Protein AF-A0A086QKT7-F1 (afdb_monomer)

Mean predicted aligned error: 17.91 Å

pLDDT: mean 71.58, std 20.53, range [28.09, 97.44]

Structure (mmCIF, N/CA/C/O backbone):
data_AF-A0A086QKT7-F1
#
_entry.id   AF-A0A086QKT7-F1
#
loop_
_atom_site.group_PDB
_atom_site.id
_atom_site.type_symbol
_atom_site.label_atom_id
_atom_site.label_alt_id
_atom_site.label_comp_id
_atom_site.label_asym_id
_atom_site.label_entity_id
_atom_site.label_seq_id
_atom_site.pdbx_PDB_ins_code
_atom_site.Cartn_x
_atom_site.Cartn_y
_atom_site.Cartn_z
_atom_site.occupancy
_atom_site.B_iso_or_equiv
_atom_site.auth_seq_id
_atom_site.auth_comp_id
_atom_site.auth_asym_id
_atom_site.auth_atom_id
_atom_site.pdbx_PDB_model_num
ATOM 1 N N . MET A 1 1 ? 11.218 28.495 42.549 1.00 44.59 1 MET A N 1
ATOM 2 C CA . MET A 1 1 ? 9.883 27.884 42.382 1.00 44.59 1 MET A CA 1
ATOM 3 C C . MET A 1 1 ? 8.930 28.963 41.903 1.00 44.59 1 MET A C 1
ATOM 5 O O . MET A 1 1 ? 8.635 29.872 42.662 1.00 44.59 1 MET A O 1
ATOM 9 N N . ALA A 1 2 ? 8.539 28.910 40.633 1.00 39.34 2 ALA A N 1
ATOM 10 C CA . ALA A 1 2 ? 7.652 29.878 39.995 1.00 39.34 2 ALA A CA 1
ATOM 11 C C . ALA A 1 2 ? 6.581 29.094 39.219 1.00 39.34 2 ALA A C 1
ATOM 13 O O . ALA A 1 2 ? 6.956 28.261 38.392 1.00 39.34 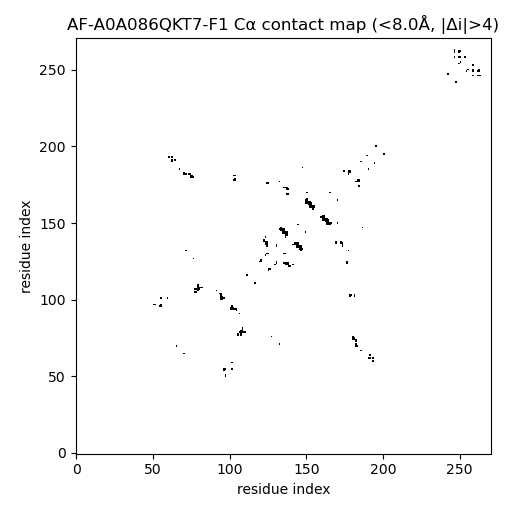2 ALA A O 1
ATOM 14 N N . PRO A 1 3 ? 5.277 29.285 39.479 1.00 52.66 3 PRO A N 1
ATOM 15 C CA . PRO A 1 3 ? 4.243 28.651 38.677 1.00 52.66 3 PRO A CA 1
ATOM 16 C C . PRO A 1 3 ? 3.907 29.523 37.462 1.00 52.66 3 PRO A C 1
ATOM 18 O O . PRO A 1 3 ? 3.425 30.648 37.591 1.00 52.66 3 PRO A O 1
ATOM 21 N N . HIS A 1 4 ? 4.149 28.984 36.266 1.00 39.84 4 HIS A N 1
ATOM 22 C CA . HIS A 1 4 ? 3.675 29.579 35.024 1.00 39.84 4 HIS A CA 1
ATOM 23 C C . HIS A 1 4 ? 2.165 29.375 34.861 1.00 39.84 4 HIS A C 1
ATOM 25 O O . HIS A 1 4 ? 1.629 28.269 34.918 1.00 39.84 4 HIS A O 1
ATOM 31 N N . VAL A 1 5 ? 1.509 30.508 34.644 1.00 37.62 5 VAL A N 1
ATOM 32 C CA . VAL A 1 5 ? 0.087 30.726 34.400 1.00 37.62 5 VAL A CA 1
ATOM 33 C C . VAL A 1 5 ? -0.333 30.109 33.062 1.00 37.62 5 VAL A C 1
ATOM 35 O O . VAL A 1 5 ? 0.149 30.515 32.006 1.00 37.62 5 VAL A O 1
ATOM 38 N N . VAL A 1 6 ? -1.282 29.169 33.086 1.00 44.06 6 VAL A N 1
ATOM 39 C CA . VAL A 1 6 ? -1.951 28.648 31.882 1.00 44.06 6 VAL A CA 1
ATOM 40 C C . VAL A 1 6 ? -3.205 29.484 31.616 1.00 44.06 6 VAL A C 1
ATOM 42 O O . VAL A 1 6 ? -4.208 29.374 32.322 1.00 44.06 6 VAL A O 1
ATOM 45 N N . ARG A 1 7 ? -3.152 30.334 30.584 1.00 36.25 7 ARG A N 1
ATOM 46 C CA . ARG A 1 7 ? -4.315 31.064 30.053 1.00 36.25 7 ARG A CA 1
ATOM 47 C C . ARG A 1 7 ? -5.278 30.086 29.372 1.00 36.25 7 ARG A C 1
ATOM 49 O O . ARG A 1 7 ? -4.939 29.473 28.364 1.00 36.25 7 ARG A O 1
ATOM 56 N N . ARG A 1 8 ? -6.501 29.989 29.899 1.00 34.38 8 ARG A N 1
ATOM 57 C CA . ARG A 1 8 ? -7.656 29.380 29.226 1.00 34.38 8 ARG A CA 1
ATOM 58 C C . ARG A 1 8 ? -8.260 30.401 28.261 1.00 34.38 8 ARG A C 1
ATOM 60 O O . ARG A 1 8 ? -8.758 31.432 28.698 1.00 34.38 8 ARG A O 1
ATOM 67 N N . GLY A 1 9 ? -8.210 30.110 26.965 1.00 32.75 9 GLY A N 1
ATOM 68 C CA . GLY A 1 9 ? -8.963 30.838 25.948 1.00 32.75 9 GLY A CA 1
ATOM 69 C C . GLY A 1 9 ? -10.353 30.229 25.801 1.00 32.75 9 GLY A C 1
ATOM 70 O O . GLY A 1 9 ? -10.490 29.106 25.327 1.00 32.75 9 GLY A O 1
ATOM 71 N N . VAL A 1 10 ? -11.370 30.974 26.224 1.00 35.94 10 VAL A N 1
ATOM 72 C CA . VAL A 1 10 ? -12.771 30.774 25.846 1.00 35.94 10 VAL A CA 1
ATOM 73 C C . VAL A 1 10 ? -13.029 31.719 24.679 1.00 35.94 10 VAL A C 1
ATOM 75 O O . VAL A 1 10 ? -12.714 32.903 24.775 1.00 35.94 10 VAL A O 1
ATOM 78 N N . SER A 1 11 ? -13.595 31.227 23.581 1.00 34.12 11 SER A N 1
ATOM 79 C CA . SER A 1 11 ? -14.322 32.084 22.644 1.00 34.12 11 SER A CA 1
ATOM 80 C C . SER A 1 11 ? -15.452 31.309 21.983 1.00 34.12 11 SER A C 1
ATOM 82 O O . SER A 1 11 ? -15.301 30.197 21.481 1.00 34.12 11 SER A O 1
ATOM 84 N N . THR A 1 12 ? -16.606 31.937 22.108 1.00 35.84 12 THR A N 1
ATOM 85 C CA . THR A 1 12 ? -17.963 31.574 21.739 1.00 35.84 12 THR A CA 1
ATOM 86 C C . THR A 1 12 ? -18.224 31.712 20.239 1.00 35.84 12 THR A C 1
ATOM 88 O O . THR A 1 12 ? -17.778 32.667 19.618 1.00 35.84 12 THR A O 1
ATOM 91 N N . ALA A 1 13 ? -18.999 30.755 19.723 1.00 31.45 13 ALA A N 1
ATOM 92 C CA . ALA A 1 13 ? -20.023 30.845 18.678 1.00 31.45 13 ALA A CA 1
ATOM 93 C C . ALA A 1 13 ? -19.901 31.907 17.560 1.00 31.45 13 ALA A C 1
AT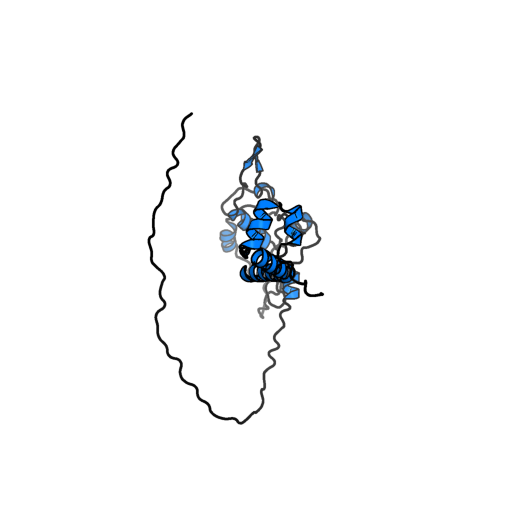OM 95 O O . ALA A 1 13 ? -20.074 33.099 17.789 1.00 31.45 13 ALA A O 1
ATOM 96 N N . ALA A 1 14 ? -19.858 31.422 16.314 1.00 33.72 14 ALA A N 1
ATOM 97 C CA . ALA A 1 14 ? -20.531 32.064 15.187 1.00 33.72 14 ALA A CA 1
ATOM 98 C C . ALA A 1 14 ? -21.254 30.989 14.359 1.00 33.72 14 ALA A C 1
ATOM 100 O O . ALA A 1 14 ? -20.668 29.998 13.925 1.00 33.72 14 ALA A O 1
ATOM 101 N N . LEU A 1 15 ? -22.564 31.179 14.236 1.00 33.19 15 LEU A N 1
ATOM 102 C CA . LEU A 1 15 ? -23.525 30.382 13.485 1.00 33.19 15 LEU A CA 1
ATOM 103 C C . LEU A 1 15 ? -23.470 30.703 11.981 1.00 33.19 15 LEU A C 1
ATOM 105 O O . LEU A 1 15 ? -23.049 31.783 11.581 1.00 33.19 15 LEU A O 1
ATOM 109 N N . SER A 1 16 ? -24.085 29.801 11.209 1.00 31.95 16 SER A N 1
ATOM 110 C CA . SER A 1 16 ? -24.712 29.992 9.888 1.00 31.95 16 SER A CA 1
ATOM 111 C C . SER A 1 16 ? -23.870 29.752 8.624 1.00 31.95 16 SER A C 1
ATOM 113 O O . SER A 1 16 ? -23.025 30.544 8.227 1.00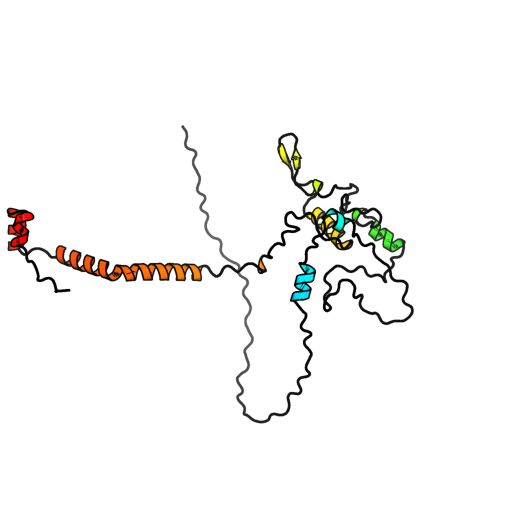 31.95 16 SER A O 1
ATOM 115 N N . SER A 1 17 ? -24.169 28.641 7.939 1.00 33.50 17 SER A N 1
ATOM 116 C CA . SER A 1 17 ? -24.674 28.635 6.549 1.00 33.50 17 SER A CA 1
ATOM 117 C C . SER A 1 17 ? -24.822 27.190 6.043 1.00 33.50 17 SER A C 1
ATOM 119 O O . SER A 1 17 ? -23.897 26.578 5.520 1.00 33.50 17 SER A O 1
ATOM 121 N N . PHE A 1 18 ? -26.020 26.626 6.218 1.00 33.69 18 PHE A N 1
ATOM 122 C CA . PHE A 1 18 ? -26.478 25.463 5.452 1.00 33.69 18 PHE A CA 1
ATOM 123 C C . PHE A 1 18 ? -27.164 25.969 4.173 1.00 33.69 18 PHE A C 1
ATOM 125 O O . PHE A 1 18 ? -27.968 26.899 4.272 1.00 33.69 18 PHE A O 1
ATOM 132 N N . PRO A 1 19 ? -26.919 25.379 2.992 1.00 35.94 19 PRO A N 1
ATOM 133 C CA . PRO A 1 19 ? -27.715 25.680 1.811 1.00 35.94 19 PRO A CA 1
ATOM 134 C C . PRO A 1 19 ? -29.079 24.974 1.898 1.00 35.94 19 PRO A C 1
ATOM 136 O O . PRO A 1 19 ? -29.157 23.760 2.091 1.00 35.94 19 PRO A O 1
ATOM 139 N N . GLN A 1 20 ? -30.154 25.753 1.772 1.00 39.72 20 GLN A N 1
ATOM 140 C CA . GLN A 1 20 ? -31.533 25.269 1.670 1.00 39.72 20 GLN A CA 1
ATOM 141 C C . GLN A 1 20 ? -31.820 24.683 0.271 1.00 39.72 20 GLN A C 1
ATOM 143 O O . GLN A 1 20 ? -31.344 25.241 -0.720 1.00 39.72 20 GLN A O 1
ATOM 148 N N . PRO A 1 21 ? -32.638 23.621 0.153 1.00 34.03 21 PRO A N 1
ATOM 149 C CA . PRO A 1 21 ? -33.255 23.215 -1.107 1.00 34.03 21 PRO A CA 1
ATOM 150 C C . PRO A 1 21 ? -34.581 23.966 -1.344 1.00 34.03 21 PRO A C 1
ATOM 152 O O . PRO A 1 21 ? -35.389 24.127 -0.430 1.00 34.03 21 PRO A O 1
ATOM 155 N N . LEU A 1 22 ? -34.798 24.419 -2.582 1.00 39.38 22 LEU A N 1
ATOM 156 C CA . LEU A 1 22 ? -36.025 25.093 -3.028 1.00 39.38 22 LEU A CA 1
ATOM 157 C C . LEU A 1 22 ? -37.223 24.120 -3.146 1.00 39.38 22 LEU A C 1
ATOM 159 O O . LEU A 1 22 ? -37.016 22.936 -3.423 1.00 39.38 22 LEU A O 1
ATOM 163 N N . PRO A 1 23 ? -38.472 24.606 -2.979 1.00 36.06 23 PRO A N 1
ATOM 164 C CA . PRO A 1 23 ? -39.684 23.789 -2.972 1.00 36.06 23 PRO A CA 1
ATOM 165 C C . PRO A 1 23 ? -40.373 23.724 -4.347 1.00 36.06 23 PRO A C 1
ATOM 167 O O . PRO A 1 23 ? -40.343 24.687 -5.109 1.00 36.06 23 PRO A O 1
ATOM 170 N N . GLY A 1 24 ? -41.097 22.628 -4.608 1.00 30.41 24 GLY A N 1
ATOM 171 C CA . GLY A 1 24 ? -42.223 22.625 -5.552 1.00 30.41 24 GLY A CA 1
ATOM 172 C C . GLY A 1 24 ? -42.193 21.555 -6.647 1.00 30.41 24 GLY A C 1
ATOM 173 O O . GLY A 1 24 ? -41.641 21.765 -7.719 1.00 30.41 24 GLY A O 1
ATOM 174 N N . SER A 1 25 ? -42.880 20.434 -6.420 1.00 29.52 25 SER A N 1
ATOM 175 C CA . SER A 1 25 ? -43.773 19.825 -7.422 1.00 29.52 25 SER A CA 1
ATOM 176 C C . SER A 1 25 ? -44.658 18.766 -6.757 1.00 29.52 25 SER A C 1
ATOM 178 O O . SER A 1 25 ? -44.194 17.881 -6.043 1.00 29.52 25 SER A O 1
ATOM 180 N N . HIS A 1 26 ? -45.964 18.932 -6.940 1.00 33.31 26 HIS A N 1
ATOM 181 C CA . HIS A 1 26 ? -47.025 18.076 -6.421 1.00 33.31 26 HIS A CA 1
ATOM 182 C C . HIS A 1 26 ? -47.026 16.691 -7.099 1.00 33.31 26 HIS A C 1
ATOM 184 O O . HIS A 1 26 ? -46.743 16.611 -8.295 1.00 33.31 26 HIS A O 1
ATOM 190 N N . PRO A 1 27 ? -47.410 15.610 -6.395 1.00 39.41 27 PRO A N 1
ATOM 191 C CA . PRO A 1 27 ? -47.710 14.329 -7.029 1.00 39.41 27 PRO A CA 1
ATOM 192 C C . PRO A 1 27 ? -49.133 14.334 -7.626 1.00 39.41 27 PRO A C 1
ATOM 194 O O . PRO A 1 27 ? -50.052 14.842 -6.978 1.00 39.41 27 PRO A O 1
ATOM 197 N N . PRO A 1 28 ? -49.367 13.754 -8.819 1.00 38.03 28 PRO A N 1
ATOM 198 C CA . PRO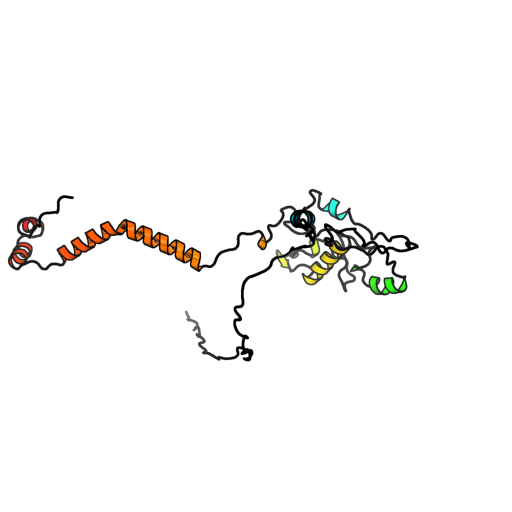 A 1 28 ? -50.719 13.506 -9.301 1.00 38.03 28 PRO A CA 1
ATOM 199 C C . PRO A 1 28 ? -51.320 12.232 -8.669 1.00 38.03 28 PRO A C 1
ATOM 201 O O . PRO A 1 28 ? -50.593 11.389 -8.133 1.00 38.03 28 PRO A O 1
ATOM 204 N N . PRO A 1 29 ? -52.658 12.108 -8.687 1.00 39.44 29 PRO A N 1
ATOM 205 C CA . PRO A 1 29 ? -53.405 11.282 -7.752 1.00 39.44 29 PRO A CA 1
ATOM 206 C C . PRO A 1 29 ? -53.561 9.827 -8.199 1.00 39.44 29 PRO A C 1
ATOM 208 O O . PRO A 1 29 ? -53.502 9.479 -9.377 1.00 39.44 29 PRO A O 1
ATOM 211 N N . PHE A 1 30 ? -53.854 8.996 -7.201 1.00 31.98 30 PHE A N 1
ATOM 212 C CA . PHE A 1 30 ? -54.467 7.681 -7.326 1.00 31.98 30 PHE A CA 1
ATOM 213 C C . PHE A 1 30 ? -55.547 7.634 -8.420 1.00 31.98 30 PHE A C 1
ATOM 215 O O . PHE A 1 30 ? -56.549 8.340 -8.342 1.00 31.98 30 PHE A O 1
ATOM 222 N N . CYS A 1 31 ? -55.399 6.703 -9.363 1.00 28.09 31 CYS A N 1
ATOM 223 C CA . CYS A 1 31 ? -56.511 6.155 -10.132 1.00 28.09 31 CYS A CA 1
ATOM 224 C C . CYS A 1 31 ? -56.568 4.644 -9.906 1.00 28.09 31 CYS A C 1
ATOM 226 O O . CYS A 1 31 ? -55.711 3.887 -10.357 1.00 28.09 31 CYS A O 1
ATOM 228 N N . ARG A 1 32 ? -57.600 4.221 -9.170 1.00 34.34 32 ARG A N 1
ATOM 229 C CA . ARG A 1 32 ? -58.140 2.863 -9.205 1.00 34.34 32 ARG A CA 1
ATOM 230 C C . ARG A 1 32 ? -58.907 2.712 -10.515 1.00 34.34 32 ARG A C 1
ATOM 232 O O . ARG A 1 32 ? -59.884 3.427 -10.683 1.00 34.34 32 ARG A O 1
ATOM 239 N N . PHE A 1 33 ? -58.542 1.754 -11.362 1.00 30.30 33 PHE A N 1
ATOM 240 C CA . PHE A 1 33 ? -59.503 1.080 -12.239 1.00 30.30 33 PHE A CA 1
ATOM 241 C C . PHE A 1 33 ? -59.050 -0.362 -12.529 1.00 30.30 33 PHE A C 1
ATOM 243 O O . PHE A 1 33 ? -57.973 -0.604 -13.057 1.00 30.30 33 PHE A O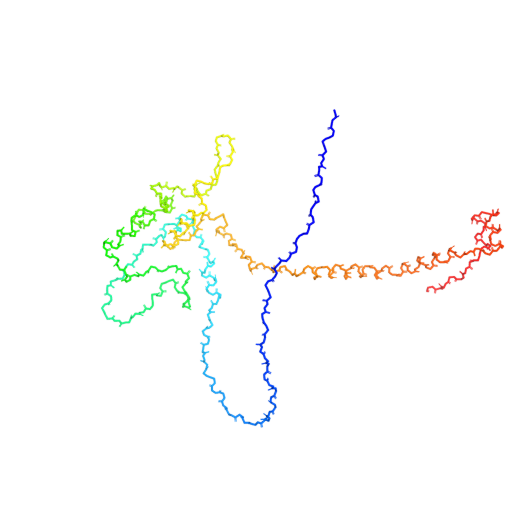 1
ATOM 250 N N . CYS A 1 34 ? -59.896 -1.278 -12.058 1.00 29.78 34 CYS A N 1
ATOM 251 C CA . CYS A 1 34 ? -60.288 -2.594 -12.563 1.00 29.78 34 CYS A CA 1
ATOM 252 C C . CYS A 1 34 ? -59.297 -3.511 -13.308 1.00 29.78 34 CYS A C 1
ATOM 254 O O . CYS A 1 34 ? -58.869 -3.257 -14.426 1.00 29.78 34 CYS A O 1
ATOM 256 N N . LEU A 1 35 ? -59.100 -4.678 -12.680 1.00 35.38 35 LEU A N 1
ATOM 257 C CA . LEU A 1 35 ? -59.222 -6.032 -13.242 1.00 35.38 35 LEU A CA 1
ATOM 258 C C . LEU A 1 35 ? -59.650 -6.118 -14.720 1.00 35.38 35 LEU A C 1
ATOM 260 O O . LEU A 1 35 ? -60.772 -5.735 -15.043 1.00 35.38 35 LEU A O 1
ATOM 264 N N . LEU A 1 36 ? -58.809 -6.753 -15.546 1.00 34.12 36 LEU A N 1
ATOM 265 C CA . LEU A 1 36 ? -59.101 -7.917 -16.410 1.00 34.12 36 LEU A CA 1
ATOM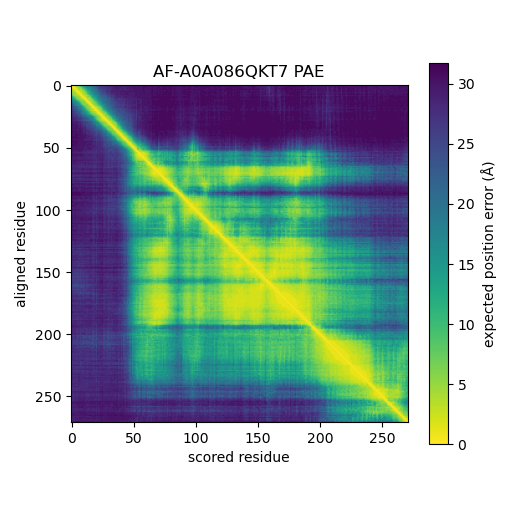 266 C C . LEU A 1 36 ? -58.113 -7.964 -17.587 1.00 34.12 36 LEU A C 1
ATOM 268 O O . LEU A 1 36 ? -57.933 -6.979 -18.292 1.00 34.12 36 LEU A O 1
ATOM 272 N N . GLY A 1 37 ? -57.535 -9.144 -17.829 1.00 29.02 37 GLY A N 1
ATOM 273 C CA . GLY A 1 37 ? -56.938 -9.490 -19.122 1.00 29.02 37 GLY A CA 1
ATOM 274 C C . GLY A 1 37 ? -55.422 -9.670 -19.121 1.00 29.02 37 GLY A C 1
ATOM 275 O O . GLY A 1 37 ? -54.677 -8.773 -19.499 1.00 29.02 37 GLY A O 1
ATOM 276 N N . SER A 1 38 ? -54.960 -10.878 -18.786 1.00 41.09 38 SER A N 1
ATOM 277 C CA . SER A 1 38 ? -53.727 -11.401 -19.389 1.00 41.09 38 SER A CA 1
ATOM 278 C C . SER A 1 38 ? -53.925 -11.504 -20.907 1.00 41.09 38 SER A C 1
ATOM 280 O O . SER A 1 38 ? -55.002 -11.906 -21.349 1.00 41.09 38 SER A O 1
ATOM 282 N N . PRO A 1 39 ? -52.889 -11.205 -21.705 1.00 44.22 39 PRO A N 1
ATOM 283 C CA . PRO A 1 39 ? -52.164 -12.327 -22.291 1.00 44.22 39 PRO A CA 1
ATOM 284 C C . PRO A 1 39 ? -50.641 -12.117 -22.373 1.00 44.22 39 PRO A C 1
ATOM 286 O O . PRO A 1 39 ? -50.144 -11.057 -22.730 1.00 44.22 39 PRO A O 1
ATOM 289 N N . LEU A 1 40 ? -49.926 -13.210 -22.097 1.00 36.88 40 LEU A N 1
ATOM 290 C CA . LEU A 1 40 ? -48.647 -13.586 -22.708 1.00 36.88 40 LEU A CA 1
ATOM 291 C C . LEU A 1 40 ? -47.487 -12.587 -22.563 1.00 36.88 40 LEU A C 1
ATOM 293 O O . LEU A 1 40 ? -47.102 -11.866 -23.480 1.00 36.88 40 LEU A O 1
ATOM 297 N N . LEU A 1 41 ? -46.837 -12.677 -21.403 1.00 35.50 41 LEU A N 1
ATOM 298 C CA . LEU A 1 41 ? -45.473 -12.209 -21.191 1.00 35.50 41 LEU A CA 1
ATOM 299 C C . LEU A 1 41 ? -44.498 -13.048 -22.031 1.00 35.50 41 LEU A C 1
ATOM 301 O O . LEU A 1 41 ? -43.967 -14.057 -21.572 1.00 35.50 41 LEU A O 1
ATOM 305 N N . PHE A 1 42 ? -44.228 -12.607 -23.256 1.00 32.56 42 PHE A N 1
ATOM 306 C CA . PHE A 1 42 ? -43.002 -12.968 -23.959 1.00 32.56 42 PHE A CA 1
ATOM 307 C C . PHE A 1 42 ? -41.885 -12.073 -23.407 1.00 32.56 42 PHE A C 1
ATOM 309 O O . PHE A 1 42 ? -41.517 -11.059 -23.996 1.00 32.56 42 PHE A O 1
ATOM 316 N N . PHE A 1 43 ? -41.375 -12.402 -22.218 1.00 33.62 43 PHE A N 1
ATOM 317 C CA . PHE A 1 43 ? -40.080 -11.872 -21.809 1.00 33.62 43 PHE A CA 1
ATOM 318 C C . PHE A 1 43 ? -39.047 -12.505 -22.741 1.00 33.62 43 PHE A C 1
ATOM 320 O O . PHE A 1 43 ? -38.895 -13.730 -22.700 1.00 33.62 43 PHE A O 1
ATOM 327 N N . PRO A 1 44 ? -38.312 -11.742 -23.573 1.00 36.72 44 PRO A N 1
ATOM 328 C CA . PRO A 1 44 ? -37.089 -12.294 -24.106 1.00 36.72 44 PRO A CA 1
ATOM 329 C C . PRO A 1 44 ? -36.250 -12.614 -22.875 1.00 36.72 44 PRO A C 1
ATOM 331 O O . PRO A 1 44 ? -35.982 -11.737 -22.048 1.00 36.72 44 PRO A O 1
ATOM 334 N N . SER A 1 45 ? -35.872 -13.880 -22.726 1.00 38.56 45 SER A N 1
ATOM 335 C CA . SER A 1 45 ? -34.753 -14.261 -21.888 1.00 38.56 45 SER A CA 1
ATOM 336 C C . SER A 1 45 ? -33.533 -13.537 -22.451 1.00 38.56 45 SER A C 1
ATOM 338 O O . SER A 1 45 ? -32.758 -14.085 -23.237 1.00 38.56 45 SER A O 1
ATOM 340 N N . LEU A 1 46 ? -33.373 -12.265 -22.081 1.00 36.41 46 LEU A N 1
ATOM 341 C CA . LEU A 1 46 ? -32.077 -11.641 -21.973 1.00 36.41 46 LEU A CA 1
ATOM 342 C C . LEU A 1 46 ? -31.360 -12.542 -20.990 1.00 36.41 46 LEU A C 1
ATOM 344 O O . LEU A 1 46 ? -31.540 -12.435 -19.781 1.00 36.41 46 LEU A O 1
ATOM 348 N N . SER A 1 47 ? -30.643 -13.506 -21.561 1.00 37.59 47 SER A N 1
ATOM 349 C CA . SER A 1 47 ? -29.580 -14.244 -20.926 1.00 37.59 47 SER A CA 1
ATOM 350 C C . SER A 1 47 ? -28.719 -13.183 -20.265 1.00 37.59 47 SER A C 1
ATOM 352 O O . SER A 1 47 ? -27.843 -12.593 -20.901 1.00 37.59 47 SER A O 1
ATOM 354 N N . SER A 1 48 ? -29.021 -12.881 -19.004 1.00 40.19 48 SER A N 1
ATOM 355 C CA . SER A 1 48 ? -28.132 -12.158 -18.132 1.00 40.19 48 SER A CA 1
ATOM 356 C C . SER A 1 48 ? -26.925 -13.067 -18.085 1.00 40.19 48 SER A C 1
ATOM 358 O O . SER A 1 48 ? -26.923 -14.109 -17.433 1.00 40.19 48 SER A O 1
ATOM 360 N N . ARG A 1 49 ? -25.923 -12.750 -18.914 1.00 43.28 49 ARG A N 1
ATOM 361 C CA . ARG A 1 49 ? -24.600 -13.327 -18.763 1.00 43.28 49 ARG A CA 1
ATOM 362 C C . ARG A 1 49 ? -24.277 -13.063 -17.311 1.00 43.28 49 ARG A C 1
ATOM 364 O O . ARG A 1 49 ? -24.106 -11.912 -16.912 1.00 43.28 49 ARG A O 1
ATOM 371 N N . SER A 1 50 ? -24.340 -14.117 -16.515 1.00 44.69 50 SER A N 1
ATOM 372 C CA . SER A 1 50 ? -23.925 -14.100 -15.135 1.00 44.69 50 SER A CA 1
ATOM 373 C C . SER A 1 50 ? -22.433 -13.842 -15.242 1.00 44.69 50 SER A C 1
ATOM 375 O O . SER A 1 50 ? -21.661 -14.771 -15.453 1.00 44.69 50 SER A O 1
ATOM 377 N N . PHE A 1 51 ? -22.035 -12.566 -15.266 1.00 51.22 51 PHE A N 1
ATOM 378 C CA . PHE A 1 51 ? -20.636 -12.188 -15.164 1.00 51.22 51 PHE A CA 1
ATOM 379 C C . PHE A 1 51 ? -20.139 -12.940 -13.946 1.00 51.22 51 PHE A C 1
ATOM 381 O O . PHE A 1 51 ? -20.696 -12.765 -12.855 1.00 51.22 51 PHE A O 1
ATOM 388 N N . THR A 1 52 ? -19.185 -13.848 -14.129 1.00 55.47 52 THR A N 1
ATOM 389 C CA . THR A 1 52 ? -18.733 -14.668 -13.018 1.00 55.47 52 THR A CA 1
ATOM 390 C C . THR A 1 52 ? -17.854 -13.771 -12.156 1.00 55.47 52 THR A C 1
ATOM 392 O O . THR A 1 52 ? -16.634 -13.705 -12.288 1.00 55.47 52 THR A O 1
ATOM 395 N N . SER A 1 53 ? -18.501 -13.003 -11.274 1.00 63.50 53 SER A N 1
ATOM 396 C CA . SER A 1 53 ? -17.855 -12.065 -10.354 1.00 63.50 53 SER A CA 1
ATOM 397 C C . SER A 1 53 ? -16.751 -12.766 -9.565 1.00 63.50 53 SER A C 1
ATOM 399 O O . SER A 1 53 ? -15.707 -12.172 -9.317 1.00 63.50 53 SER A O 1
ATOM 401 N N . GLY A 1 54 ? -16.932 -14.060 -9.281 1.00 62.53 54 GLY A N 1
ATOM 402 C CA . GLY A 1 54 ? -15.932 -14.931 -8.679 1.00 62.53 54 GLY A CA 1
ATOM 403 C C . GLY A 1 54 ? -14.684 -15.161 -9.537 1.00 62.53 54 GLY A C 1
ATOM 404 O O . GLY A 1 54 ? -13.587 -15.080 -8.997 1.00 62.53 54 GLY A O 1
ATOM 405 N N . ALA A 1 55 ? -14.797 -15.409 -10.848 1.00 60.31 55 ALA A N 1
ATOM 406 C CA . ALA A 1 55 ? -13.625 -15.617 -11.709 1.00 60.31 55 ALA A CA 1
ATOM 407 C C . ALA A 1 55 ? -12.857 -14.308 -11.934 1.00 60.31 55 ALA A C 1
ATOM 409 O O . ALA A 1 55 ? -11.629 -14.298 -11.891 1.00 60.31 55 ALA A O 1
ATOM 410 N N . LEU A 1 56 ? -13.575 -13.189 -12.077 1.00 60.75 56 LEU A N 1
ATOM 411 C CA . LEU A 1 56 ? -12.983 -11.852 -12.125 1.00 60.75 56 LEU A CA 1
ATOM 412 C C . LEU A 1 56 ? -12.256 -11.500 -10.824 1.00 60.75 56 LEU A C 1
ATOM 414 O O . LEU A 1 56 ? -11.105 -11.068 -10.858 1.00 60.75 56 LEU A O 1
ATOM 418 N N . GLN A 1 57 ? -12.898 -11.711 -9.674 1.00 59.44 57 GLN A N 1
ATOM 419 C CA . GLN A 1 57 ? -12.283 -11.454 -8.373 1.00 59.44 57 GLN A CA 1
ATOM 420 C C . GLN A 1 57 ? -11.075 -12.358 -8.136 1.00 59.44 57 GLN A C 1
ATOM 422 O O . GLN A 1 57 ? -10.047 -11.855 -7.694 1.00 59.44 57 GLN A O 1
ATOM 427 N N . ARG A 1 58 ? -11.156 -13.653 -8.464 1.00 59.38 58 ARG A N 1
ATOM 428 C CA . ARG A 1 58 ? -10.019 -14.579 -8.362 1.00 59.38 58 ARG A CA 1
ATOM 429 C C . ARG A 1 58 ? -8.875 -14.164 -9.277 1.00 59.38 58 ARG A C 1
ATOM 431 O O . ARG A 1 58 ? -7.781 -13.959 -8.784 1.00 59.38 58 ARG A O 1
ATOM 438 N N . ALA A 1 59 ? -9.117 -13.899 -10.556 1.00 61.28 59 ALA A N 1
ATOM 439 C CA . ALA A 1 59 ? -8.053 -13.514 -11.486 1.00 61.28 59 ALA A CA 1
ATOM 440 C C . ALA A 1 59 ? -7.390 -12.158 -11.164 1.00 61.28 59 ALA A C 1
ATOM 442 O O . ALA A 1 59 ? -6.234 -11.931 -11.520 1.00 61.28 59 ALA A O 1
ATOM 443 N N . VAL A 1 60 ? -8.104 -11.245 -10.494 1.00 64.06 60 VAL A N 1
ATOM 444 C CA . VAL A 1 60 ? -7.536 -9.993 -9.958 1.00 64.06 60 VAL A CA 1
ATOM 445 C C . VAL A 1 60 ? -6.710 -10.242 -8.689 1.00 64.06 60 VAL A C 1
ATOM 447 O O . VAL A 1 60 ? -5.745 -9.518 -8.444 1.00 64.06 60 VAL A O 1
ATOM 450 N N . ARG A 1 61 ? -7.107 -11.221 -7.867 1.00 65.38 61 ARG A N 1
ATOM 451 C CA . ARG A 1 61 ? -6.583 -11.449 -6.509 1.00 65.38 61 ARG A CA 1
ATOM 452 C C . ARG A 1 61 ? -5.565 -12.588 -6.408 1.00 65.38 61 ARG A C 1
ATOM 454 O O . ARG A 1 61 ? -4.845 -12.636 -5.417 1.00 65.38 61 ARG A O 1
ATOM 461 N N . GLU A 1 62 ? -5.497 -13.494 -7.380 1.00 65.62 62 GLU A N 1
ATOM 462 C CA . GLU A 1 62 ? -4.562 -14.619 -7.391 1.00 65.62 62 GLU A CA 1
ATOM 463 C C . GLU A 1 62 ? -3.128 -14.097 -7.504 1.00 65.62 62 GLU A C 1
ATOM 465 O O . GLU A 1 62 ? -2.676 -13.616 -8.547 1.00 65.62 62 GLU A O 1
ATOM 470 N N . ILE A 1 63 ? -2.416 -14.165 -6.381 1.00 63.88 63 ILE A N 1
ATOM 471 C CA . ILE A 1 63 ? -1.001 -13.829 -6.304 1.00 63.88 63 ILE A CA 1
ATOM 472 C C . ILE A 1 63 ? -0.216 -15.034 -6.836 1.00 63.88 63 ILE A C 1
ATOM 474 O O . ILE A 1 63 ? -0.418 -16.151 -6.355 1.00 63.88 63 ILE A O 1
ATOM 478 N N . PRO A 1 64 ? 0.692 -14.850 -7.810 1.00 66.50 64 PRO A N 1
ATOM 479 C CA . PRO A 1 64 ? 1.539 -15.937 -8.273 1.00 66.50 64 PRO A CA 1
ATOM 480 C C . PRO A 1 64 ? 2.419 -16.457 -7.130 1.00 66.50 64 PRO A C 1
ATOM 482 O O . PRO A 1 64 ? 3.106 -15.677 -6.477 1.00 66.50 64 PRO A O 1
ATOM 485 N N . TRP A 1 65 ? 2.493 -17.778 -6.969 1.00 72.00 65 TRP A N 1
ATOM 486 C CA . TRP A 1 65 ? 3.407 -18.467 -6.039 1.00 72.00 65 TRP A CA 1
ATOM 487 C C . TRP A 1 65 ? 4.898 -18.318 -6.407 1.00 72.00 65 TRP A C 1
ATOM 489 O O . TRP A 1 65 ? 5.773 -18.863 -5.740 1.00 72.00 65 TRP A O 1
ATOM 499 N N . LYS A 1 66 ? 5.196 -17.618 -7.508 1.00 83.19 66 LYS A N 1
ATOM 500 C CA . LYS A 1 66 ? 6.542 -17.435 -8.057 1.00 83.19 66 LYS A CA 1
ATOM 501 C C . LYS A 1 66 ? 7.358 -16.457 -7.215 1.00 83.19 66 LYS A C 1
ATOM 503 O O . LYS A 1 66 ? 6.809 -15.562 -6.574 1.00 83.19 66 LYS A O 1
ATOM 508 N N . SER A 1 67 ? 8.684 -16.583 -7.274 1.00 86.25 67 SER A N 1
ATOM 509 C CA . SER A 1 67 ? 9.574 -15.640 -6.600 1.00 86.25 67 SER A CA 1
ATOM 510 C C . SER A 1 67 ? 9.432 -14.227 -7.180 1.00 86.25 67 SER A C 1
ATOM 512 O O . SER A 1 67 ? 9.123 -14.036 -8.359 1.00 86.25 67 SER A O 1
ATOM 514 N N . ARG A 1 68 ? 9.725 -13.209 -6.359 1.00 86.94 68 ARG A N 1
ATOM 515 C CA . ARG A 1 68 ? 9.654 -11.798 -6.772 1.00 86.94 68 ARG A CA 1
ATOM 516 C C . ARG A 1 68 ? 10.506 -11.538 -8.010 1.00 86.94 68 ARG A C 1
ATOM 518 O O . ARG A 1 68 ? 10.100 -10.788 -8.886 1.00 86.94 68 ARG A O 1
ATOM 525 N N . GLN A 1 69 ? 11.686 -12.149 -8.074 1.00 89.00 69 GLN A N 1
ATOM 526 C CA . GLN A 1 69 ? 12.632 -11.940 -9.165 1.00 89.00 69 GLN A CA 1
ATOM 527 C C . GLN A 1 69 ? 12.142 -12.574 -10.466 1.00 89.00 69 GLN A C 1
ATOM 529 O O . GLN A 1 69 ? 12.266 -11.947 -11.516 1.00 89.00 69 GLN A O 1
ATOM 534 N N . ASP A 1 70 ? 11.548 -13.766 -10.392 1.00 89.81 70 ASP A N 1
ATOM 535 C CA . ASP A 1 70 ? 11.013 -14.460 -11.567 1.00 89.81 70 ASP A CA 1
ATOM 536 C C . ASP A 1 70 ? 9.828 -13.699 -12.156 1.00 89.81 70 ASP A C 1
ATOM 538 O O . ASP A 1 70 ? 9.791 -13.457 -13.360 1.00 89.81 70 ASP A O 1
ATOM 542 N N . ILE A 1 71 ? 8.937 -13.188 -11.300 1.00 87.06 71 ILE A N 1
ATOM 543 C CA . ILE A 1 71 ? 7.827 -12.323 -11.722 1.00 87.06 71 ILE A CA 1
ATOM 544 C C . ILE A 1 71 ? 8.348 -11.101 -12.491 1.00 87.06 71 ILE A C 1
ATOM 546 O O . ILE A 1 71 ? 7.786 -10.727 -13.513 1.00 87.06 71 ILE A O 1
ATOM 550 N N . LEU A 1 72 ? 9.437 -10.475 -12.033 1.00 88.69 72 LEU A N 1
ATOM 551 C CA . LEU A 1 72 ? 10.013 -9.298 -12.696 1.00 88.69 72 LEU A CA 1
ATOM 552 C C . LEU A 1 72 ? 10.726 -9.624 -14.016 1.00 88.69 72 LEU A C 1
ATOM 554 O O . LEU A 1 72 ? 10.890 -8.726 -14.846 1.00 88.69 72 LEU A O 1
ATOM 558 N N . ARG A 1 73 ? 11.155 -10.877 -14.217 1.00 88.62 73 ARG A N 1
ATOM 559 C CA . ARG A 1 73 ? 11.744 -11.353 -15.479 1.00 88.62 73 ARG A CA 1
ATOM 560 C C . ARG A 1 73 ? 10.687 -11.599 -16.551 1.00 88.62 73 ARG A C 1
ATOM 562 O O . ARG A 1 73 ? 10.993 -11.415 -17.724 1.00 88.62 73 ARG A O 1
ATOM 569 N N . GLU A 1 74 ? 9.449 -11.911 -16.167 1.00 84.44 74 GLU A N 1
ATOM 570 C CA . GLU A 1 74 ? 8.289 -12.126 -17.057 1.00 84.44 74 GLU A CA 1
ATOM 571 C C . GLU A 1 74 ? 7.767 -10.837 -17.719 1.00 84.44 74 GLU A C 1
ATOM 573 O O . GLU A 1 74 ? 6.604 -10.722 -18.101 1.00 84.44 74 GLU A O 1
ATOM 578 N N . ARG A 1 75 ? 8.637 -9.840 -17.876 1.00 83.19 75 ARG A N 1
ATOM 579 C CA . ARG A 1 75 ? 8.334 -8.596 -18.565 1.00 83.19 75 ARG A CA 1
ATOM 580 C C . ARG A 1 75 ? 7.888 -8.887 -19.997 1.00 83.19 75 ARG A C 1
ATOM 582 O O . ARG A 1 75 ? 8.667 -9.361 -20.823 1.00 83.19 75 ARG A O 1
ATOM 589 N N . GLU A 1 76 ? 6.674 -8.467 -20.326 1.00 78.19 76 GLU A N 1
ATOM 590 C CA . GLU A 1 76 ? 6.170 -8.537 -21.691 1.00 78.19 76 GLU A CA 1
ATOM 591 C C . GLU A 1 76 ? 6.500 -7.254 -22.459 1.00 78.19 76 GLU A C 1
ATOM 593 O O . GLU A 1 76 ? 6.160 -6.146 -22.038 1.00 78.19 76 GLU A O 1
ATOM 598 N N . ARG A 1 77 ? 7.141 -7.392 -23.624 1.00 74.69 77 ARG A N 1
ATOM 599 C CA . ARG A 1 77 ? 7.268 -6.286 -24.583 1.00 74.69 77 ARG A CA 1
ATOM 600 C C . ARG A 1 77 ? 5.947 -6.091 -25.339 1.00 74.69 77 ARG A C 1
ATOM 602 O O . ARG A 1 77 ? 5.219 -7.065 -25.547 1.00 74.69 77 ARG A O 1
ATOM 609 N N . PRO A 1 78 ? 5.624 -4.863 -25.783 1.00 70.81 78 PRO A N 1
ATOM 610 C CA . PRO A 1 78 ? 4.446 -4.627 -26.598 1.00 70.81 78 PRO A CA 1
ATOM 611 C C . PRO A 1 78 ? 4.608 -5.375 -27.921 1.00 70.81 78 PRO A C 1
ATOM 613 O O . PRO A 1 78 ? 5.516 -5.095 -28.704 1.00 70.81 78 PRO A O 1
ATOM 616 N N . VAL A 1 79 ? 3.731 -6.345 -28.157 1.00 71.56 79 VAL A N 1
ATOM 617 C CA . VAL A 1 79 ? 3.666 -7.071 -29.425 1.00 71.56 79 VAL A CA 1
ATOM 618 C C . VAL A 1 79 ? 2.762 -6.277 -30.357 1.00 71.56 79 VAL A C 1
ATOM 620 O O . VAL A 1 79 ? 1.587 -6.071 -30.054 1.00 71.56 79 VAL A O 1
ATOM 623 N N . TYR A 1 80 ? 3.313 -5.807 -31.472 1.00 71.44 80 TYR A N 1
ATOM 624 C CA . TYR A 1 80 ? 2.540 -5.156 -32.525 1.00 71.44 80 TYR A CA 1
ATOM 625 C C . TYR A 1 80 ? 2.000 -6.222 -33.479 1.00 71.44 80 TYR A C 1
ATOM 627 O O . TYR A 1 80 ? 2.744 -7.103 -33.906 1.00 71.44 80 TYR A O 1
ATOM 635 N N . ALA A 1 81 ? 0.716 -6.150 -33.807 1.00 67.00 81 ALA A N 1
ATOM 636 C CA . ALA A 1 81 ? 0.117 -7.007 -34.817 1.00 67.00 81 ALA A CA 1
ATOM 637 C C . ALA A 1 81 ? 0.525 -6.504 -36.207 1.00 67.00 81 ALA A C 1
ATOM 639 O O . ALA A 1 81 ? 0.657 -5.296 -36.422 1.00 67.00 81 ALA A O 1
ATOM 640 N N . ALA A 1 82 ? 0.719 -7.426 -37.149 1.00 64.00 82 ALA A N 1
ATOM 641 C CA . ALA A 1 82 ? 0.832 -7.062 -38.556 1.00 64.00 82 ALA A CA 1
ATOM 642 C C . ALA A 1 82 ? -0.471 -6.388 -39.025 1.00 64.00 82 ALA A C 1
ATOM 644 O O . ALA A 1 82 ? -1.538 -6.643 -38.463 1.00 64.00 82 ALA A O 1
ATOM 645 N N . GLU A 1 83 ? -0.392 -5.519 -40.037 1.00 63.16 83 GLU A N 1
ATOM 646 C CA . GLU A 1 83 ? -1.576 -4.888 -40.627 1.00 63.16 83 GLU A CA 1
ATOM 647 C C . GLU A 1 83 ? -2.568 -5.969 -41.083 1.00 63.16 83 GLU A C 1
ATOM 649 O O . GLU A 1 83 ? -2.318 -6.704 -42.039 1.00 63.16 83 GLU A O 1
ATOM 654 N N . CYS A 1 84 ? -3.700 -6.097 -40.386 1.00 58.50 84 CYS A N 1
ATOM 655 C CA . CYS A 1 84 ? -4.779 -6.979 -40.817 1.00 58.50 84 CYS A CA 1
ATOM 656 C C . CYS A 1 84 ? -5.453 -6.357 -42.047 1.00 58.50 84 CYS A C 1
ATOM 658 O O . CYS A 1 84 ? -6.214 -5.395 -41.924 1.00 58.50 84 CYS A O 1
ATOM 660 N N . ARG A 1 85 ? -5.174 -6.893 -43.241 1.00 52.72 85 ARG A N 1
ATOM 661 C CA . ARG A 1 85 ? -5.933 -6.564 -44.456 1.00 52.72 85 ARG A CA 1
ATOM 662 C C . ARG A 1 85 ? -7.352 -7.136 -44.338 1.00 52.72 85 ARG A C 1
ATOM 664 O O . ARG A 1 85 ? -7.511 -8.348 -44.263 1.00 52.72 85 ARG A O 1
ATOM 671 N N . GLY A 1 86 ? -8.360 -6.260 -44.360 1.00 52.78 86 GLY A N 1
ATOM 672 C CA . GLY A 1 86 ? -9.781 -6.625 -44.267 1.00 52.78 86 GLY A CA 1
ATOM 673 C C . GLY A 1 86 ? -10.277 -6.751 -42.820 1.00 52.78 86 GLY A C 1
ATOM 674 O O . GLY A 1 86 ? -9.622 -7.343 -41.968 1.00 52.78 86 GLY A O 1
ATOM 675 N N . THR A 1 87 ? -11.421 -6.137 -42.508 1.00 51.88 87 THR A N 1
ATOM 676 C CA . THR A 1 87 ? -12.013 -6.142 -41.155 1.00 51.88 87 THR A CA 1
ATOM 677 C C . THR A 1 87 ? -12.801 -7.447 -40.914 1.00 51.88 87 THR A C 1
ATOM 679 O O . THR A 1 87 ? -13.315 -8.021 -41.868 1.00 51.88 87 THR A O 1
ATOM 682 N N . PRO A 1 88 ? -12.916 -7.933 -39.661 1.00 52.97 88 PRO A N 1
ATOM 683 C CA . PRO A 1 88 ? -13.559 -7.167 -38.599 1.00 52.97 88 PRO A CA 1
ATOM 684 C C . PRO A 1 88 ? -12.592 -6.746 -37.499 1.00 52.97 88 PRO A C 1
ATOM 686 O O . PRO A 1 88 ? -11.677 -7.476 -37.123 1.00 52.97 88 PRO A O 1
ATOM 689 N N . ARG A 1 89 ? -12.867 -5.564 -36.936 1.00 59.94 89 ARG A N 1
ATOM 690 C CA . ARG A 1 89 ? -12.318 -5.067 -35.675 1.00 59.94 89 ARG A CA 1
ATOM 691 C C . ARG A 1 89 ? -12.770 -6.016 -34.565 1.00 59.94 89 ARG A C 1
ATOM 693 O O . ARG A 1 89 ? -13.732 -5.730 -33.862 1.00 59.94 89 ARG A O 1
ATOM 700 N N . ARG A 1 90 ? -12.130 -7.178 -34.438 1.00 59.91 90 ARG A N 1
ATOM 701 C CA . ARG A 1 90 ? -12.297 -8.000 -33.244 1.00 59.91 90 ARG A CA 1
ATOM 702 C C . ARG A 1 90 ? -11.695 -7.218 -32.090 1.00 59.91 90 ARG A C 1
ATOM 704 O O . ARG A 1 90 ? -10.568 -6.728 -32.184 1.00 59.91 90 ARG A O 1
ATOM 711 N N . GLU A 1 91 ? -12.476 -7.056 -31.031 1.00 63.53 91 GLU A N 1
ATOM 712 C CA . GLU A 1 91 ? -11.977 -6.457 -29.804 1.00 63.53 91 GLU A CA 1
ATOM 713 C C . GLU A 1 91 ? -10.765 -7.256 -29.335 1.00 63.53 91 GLU A C 1
ATOM 715 O O . GLU A 1 91 ? -10.766 -8.489 -29.348 1.00 63.53 91 GLU A O 1
ATOM 720 N N . TYR A 1 92 ? -9.692 -6.551 -28.981 1.00 70.50 92 TYR A N 1
ATOM 721 C CA . TYR A 1 92 ? -8.480 -7.209 -28.526 1.00 70.50 92 TYR A CA 1
ATOM 722 C C . TYR A 1 92 ? -8.777 -7.912 -27.197 1.00 70.50 92 TYR A C 1
ATOM 724 O O . TYR A 1 92 ? -8.948 -7.260 -26.168 1.00 70.50 92 TYR A O 1
ATOM 732 N N . SER A 1 93 ? -8.872 -9.242 -27.246 1.00 73.25 93 SER A N 1
ATOM 733 C CA . SER A 1 93 ? -9.312 -10.091 -26.133 1.00 73.25 93 SER A CA 1
ATOM 734 C C . SER A 1 93 ? -8.235 -10.314 -25.070 1.00 73.25 93 SER A C 1
ATOM 736 O O . SER A 1 93 ? -8.515 -10.871 -24.010 1.00 73.25 93 SER A O 1
ATOM 738 N N . LYS A 1 94 ? -6.996 -9.863 -25.309 1.00 75.19 94 LYS A N 1
ATOM 739 C CA . LYS A 1 94 ? -5.920 -9.977 -24.321 1.00 75.19 94 LYS A CA 1
ATOM 740 C C . LYS A 1 94 ? -6.276 -9.167 -23.070 1.00 75.19 94 LYS A C 1
ATOM 742 O O . LYS A 1 94 ? -6.650 -7.996 -23.164 1.00 75.19 94 LYS A O 1
ATOM 747 N N . ASN A 1 95 ? -6.097 -9.779 -21.897 1.00 75.25 95 ASN A N 1
ATOM 748 C CA . ASN A 1 95 ? -6.380 -9.189 -20.582 1.00 75.25 95 ASN A CA 1
ATOM 749 C C . ASN A 1 95 ? -7.867 -8.879 -20.309 1.00 75.25 95 ASN A C 1
ATOM 751 O O . ASN A 1 95 ? -8.175 -8.097 -19.403 1.00 75.25 95 ASN A O 1
ATOM 755 N N . VAL A 1 96 ? -8.779 -9.482 -21.074 1.00 80.75 96 VAL A N 1
ATOM 756 C CA . VAL A 1 96 ? -10.227 -9.390 -20.871 1.00 80.75 96 VAL A CA 1
ATOM 757 C C . VAL A 1 96 ? -10.728 -10.710 -20.285 1.00 80.75 96 VAL A C 1
ATOM 759 O O . VAL A 1 96 ? -10.442 -11.771 -20.831 1.00 80.75 96 VAL A O 1
ATOM 762 N N . ILE A 1 97 ? -11.468 -10.643 -19.179 1.00 78.69 97 ILE A N 1
ATOM 763 C CA . ILE A 1 97 ? -12.130 -11.788 -18.539 1.00 78.69 97 ILE A CA 1
ATOM 764 C C . ILE A 1 97 ? -13.621 -11.465 -18.509 1.00 78.69 97 ILE A C 1
ATOM 766 O O . ILE A 1 97 ? -14.000 -10.380 -18.074 1.00 78.69 97 ILE A O 1
ATOM 770 N N . ASP A 1 98 ? -14.460 -12.350 -19.043 1.00 76.50 98 ASP A N 1
ATOM 771 C CA . ASP A 1 98 ? -15.912 -12.145 -19.162 1.00 76.50 98 ASP A CA 1
ATOM 772 C C . ASP A 1 98 ? -16.317 -10.803 -19.811 1.00 76.50 98 ASP A C 1
ATOM 774 O O . ASP A 1 98 ? -17.350 -10.232 -19.491 1.00 76.50 98 ASP A O 1
ATOM 778 N N . GLY A 1 99 ? -15.508 -10.255 -20.725 1.00 74.75 99 GLY A N 1
ATOM 779 C CA . GLY A 1 99 ? -15.764 -8.946 -21.352 1.00 74.75 99 GLY A CA 1
ATOM 780 C C . GLY A 1 99 ? -15.310 -7.730 -20.528 1.00 74.75 99 GLY A C 1
ATOM 781 O O . GLY A 1 99 ? -15.344 -6.608 -21.029 1.00 74.75 99 GLY A O 1
ATOM 782 N N . VAL A 1 100 ? -14.813 -7.927 -19.302 1.00 75.62 100 VAL A N 1
ATOM 783 C CA . VAL A 1 100 ? -14.232 -6.871 -18.459 1.00 75.62 100 VAL A CA 1
ATOM 784 C C . VAL A 1 100 ? -12.713 -6.851 -18.621 1.00 75.62 100 VAL A C 1
ATOM 786 O O . VAL A 1 100 ? -12.033 -7.866 -18.464 1.00 75.62 100 VAL A O 1
ATOM 789 N N . ARG A 1 101 ? -12.147 -5.679 -18.924 1.00 76.62 101 ARG A N 1
ATOM 790 C CA . ARG A 1 101 ? -10.692 -5.502 -19.023 1.00 76.62 101 ARG A CA 1
ATOM 791 C C . ARG A 1 101 ? -10.073 -5.443 -17.625 1.00 76.62 101 ARG A C 1
ATOM 793 O O . ARG A 1 101 ? -10.277 -4.474 -16.900 1.00 76.62 101 ARG A O 1
ATOM 800 N N . VAL A 1 102 ? -9.295 -6.465 -17.278 1.00 76.31 102 VAL A N 1
ATOM 801 C CA . VAL A 1 102 ? -8.699 -6.636 -15.942 1.00 76.31 102 VAL A CA 1
ATOM 802 C C . VAL A 1 102 ? -7.306 -6.014 -15.842 1.00 76.31 102 VAL A C 1
ATOM 804 O O . VAL A 1 102 ? -6.966 -5.400 -14.834 1.00 76.31 102 VAL A O 1
ATOM 807 N N . LYS A 1 103 ? -6.492 -6.142 -16.894 1.00 74.62 103 LYS A N 1
ATOM 808 C CA . LYS A 1 103 ? -5.147 -5.547 -16.971 1.00 74.62 103 LYS A CA 1
ATOM 809 C C . LYS A 1 103 ? -5.097 -4.525 -18.107 1.00 74.62 103 LYS A C 1
ATOM 811 O O . LYS A 1 103 ? -5.869 -4.648 -19.061 1.00 74.62 103 LYS A O 1
ATOM 816 N N . PRO A 1 104 ? -4.212 -3.512 -18.038 1.00 70.31 104 PRO A N 1
ATOM 817 C CA . PRO A 1 104 ? -3.986 -2.637 -19.180 1.00 70.31 104 PRO A CA 1
ATOM 818 C C . PRO A 1 104 ? -3.610 -3.477 -20.396 1.00 70.31 104 PRO A C 1
ATOM 820 O O . PRO A 1 104 ? -2.898 -4.476 -20.299 1.00 70.31 104 PRO A O 1
ATOM 823 N N . THR A 1 105 ? -4.100 -3.066 -21.554 1.00 68.69 105 THR A N 1
ATOM 824 C CA . THR A 1 105 ? -3.847 -3.789 -22.787 1.00 68.69 105 THR A CA 1
ATOM 825 C C . THR A 1 105 ? -3.216 -2.832 -23.779 1.00 68.69 105 THR A C 1
ATOM 827 O O . THR A 1 105 ? -3.818 -1.823 -24.148 1.00 68.69 105 THR A O 1
ATOM 830 N N . PHE A 1 106 ? -1.979 -3.122 -24.180 1.00 68.81 106 PHE A N 1
ATOM 831 C CA . PHE A 1 106 ? -1.334 -2.408 -25.273 1.00 68.81 106 PHE A CA 1
ATOM 832 C C . PHE A 1 106 ? -2.119 -2.668 -26.563 1.00 68.81 106 PHE A C 1
ATOM 834 O O . PHE A 1 106 ? -2.463 -3.816 -26.832 1.00 68.81 106 PHE A O 1
ATOM 841 N N . ASN A 1 107 ? -2.430 -1.626 -27.343 1.00 69.31 107 ASN A N 1
ATOM 842 C CA . ASN A 1 107 ? -3.121 -1.808 -28.618 1.00 69.31 107 ASN A CA 1
ATOM 843 C C . ASN A 1 107 ? -2.107 -2.268 -29.679 1.00 69.31 107 ASN A C 1
ATOM 845 O O . ASN A 1 107 ? -1.289 -1.451 -30.112 1.00 69.31 107 ASN A O 1
ATOM 849 N N . PRO A 1 108 ? -2.154 -3.536 -30.126 1.00 64.94 108 PRO A N 1
ATOM 850 C CA . PRO A 1 108 ? -1.138 -4.084 -31.016 1.00 64.94 108 PRO A CA 1
ATOM 851 C C . PRO A 1 108 ? -1.203 -3.473 -32.425 1.00 64.94 108 PRO A C 1
ATOM 853 O O . PRO A 1 108 ? -0.222 -3.535 -33.157 1.00 64.94 108 PRO A O 1
ATOM 856 N N . PHE A 1 109 ? -2.324 -2.854 -32.809 1.00 61.28 109 PHE A N 1
ATOM 857 C CA . PHE A 1 109 ? -2.551 -2.340 -34.164 1.00 61.28 109 PHE A CA 1
ATOM 858 C C . PHE A 1 109 ? -2.081 -0.894 -34.369 1.00 61.28 109 PHE A C 1
ATOM 860 O O . PHE A 1 109 ? -2.097 -0.392 -35.489 1.00 61.28 109 PHE A O 1
ATOM 867 N N . VAL A 1 110 ? -1.664 -0.198 -33.306 1.00 68.31 110 VAL A N 1
ATOM 868 C CA . VAL A 1 110 ? -1.202 1.194 -33.399 1.00 68.31 110 VAL A CA 1
ATOM 869 C C . VAL A 1 110 ? 0.318 1.222 -33.318 1.00 68.31 110 VAL A C 1
ATOM 871 O O . VAL A 1 110 ? 0.908 1.388 -32.248 1.00 68.31 110 VAL A O 1
ATOM 874 N N . LYS A 1 111 ? 0.974 1.082 -34.474 1.00 70.44 111 LYS A N 1
ATOM 875 C CA . LYS A 1 111 ? 2.407 1.359 -34.596 1.00 70.44 111 LYS A CA 1
ATOM 876 C C . LYS A 1 111 ? 2.599 2.869 -34.738 1.00 70.44 111 LYS A C 1
ATOM 878 O O . LYS A 1 111 ? 2.180 3.477 -35.717 1.00 70.44 111 LYS A O 1
ATOM 883 N N . LEU A 1 112 ? 3.191 3.497 -33.726 1.00 70.38 112 LEU A N 1
ATOM 884 C CA . LEU A 1 112 ? 3.446 4.937 -33.754 1.00 70.38 112 LEU A CA 1
ATOM 885 C C . LEU A 1 112 ? 4.571 5.262 -34.745 1.00 70.38 112 LEU A C 1
ATOM 887 O O . LEU A 1 112 ? 5.649 4.671 -34.681 1.00 70.38 112 LEU A O 1
ATOM 891 N N . ASN A 1 113 ? 4.340 6.248 -35.615 1.00 78.31 113 ASN A N 1
ATOM 892 C CA . ASN A 1 113 ? 5.382 6.812 -36.478 1.00 78.31 113 ASN A CA 1
ATOM 893 C C . ASN A 1 113 ? 6.523 7.404 -35.636 1.00 78.31 113 ASN A C 1
ATOM 895 O O . ASN A 1 113 ? 6.276 7.929 -34.546 1.00 78.31 113 ASN A O 1
ATOM 899 N N . LYS A 1 114 ? 7.754 7.406 -36.172 1.00 77.75 114 LYS A N 1
ATOM 900 C CA . LYS A 1 114 ? 8.967 7.903 -35.488 1.00 77.75 114 LYS A CA 1
ATOM 901 C C . LYS A 1 114 ? 8.780 9.294 -34.862 1.00 77.75 114 LYS A C 1
ATOM 903 O O . LYS A 1 114 ? 9.156 9.489 -33.715 1.00 77.75 114 LYS A O 1
ATOM 908 N N . ALA A 1 115 ? 8.124 10.220 -35.567 1.00 75.88 115 ALA A N 1
ATOM 909 C CA . ALA A 1 115 ? 7.845 11.572 -35.068 1.00 75.88 115 ALA A CA 1
ATOM 910 C C . ALA A 1 115 ? 6.899 11.593 -33.851 1.00 75.88 115 ALA A C 1
ATOM 912 O O . ALA A 1 115 ? 7.172 12.262 -32.858 1.00 75.88 115 ALA A O 1
ATOM 913 N N . LYS A 1 116 ? 5.803 10.820 -33.888 1.00 74.00 116 LYS A N 1
ATOM 914 C CA . LYS A 1 116 ? 4.854 10.716 -32.762 1.00 74.00 116 LYS A CA 1
ATOM 915 C C . LYS A 1 116 ? 5.479 9.992 -31.571 1.00 74.00 116 LYS A C 1
ATOM 917 O O . LYS A 1 116 ? 5.235 10.362 -30.427 1.00 74.00 116 LYS A O 1
ATOM 922 N N . ARG A 1 117 ? 6.298 8.977 -31.856 1.00 70.81 117 ARG A N 1
ATOM 923 C CA . ARG A 1 117 ? 7.074 8.237 -30.863 1.00 70.81 117 ARG A CA 1
ATOM 924 C C . ARG A 1 117 ? 8.075 9.160 -30.156 1.00 70.81 117 ARG A C 1
ATOM 926 O O . ARG A 1 117 ? 8.059 9.197 -28.938 1.00 70.81 117 ARG A O 1
ATOM 933 N N . TYR A 1 118 ? 8.825 9.991 -30.884 1.00 66.12 118 TYR A N 1
ATOM 934 C CA . TYR A 1 118 ? 9.783 10.950 -30.309 1.00 66.12 118 TYR A CA 1
ATOM 935 C C . TYR A 1 118 ? 9.154 11.882 -29.257 1.00 66.12 118 TYR A C 1
ATOM 937 O O . TYR A 1 118 ? 9.672 12.007 -28.153 1.00 66.12 118 TYR A O 1
ATOM 945 N N . VAL A 1 119 ? 7.981 12.461 -29.538 1.00 68.69 119 VAL A N 1
ATOM 946 C CA . VAL A 1 119 ? 7.278 13.343 -28.583 1.00 68.69 119 VAL A CA 1
ATOM 947 C C . VAL A 1 119 ? 6.903 12.613 -27.284 1.00 68.69 119 VAL A C 1
ATOM 949 O O . VAL A 1 119 ? 6.935 13.203 -26.201 1.00 68.69 119 VAL A O 1
ATOM 952 N N . LEU A 1 120 ? 6.557 11.326 -27.379 1.00 66.19 120 LEU A N 1
ATOM 953 C CA . LEU A 1 120 ? 6.185 10.489 -26.235 1.00 66.19 120 LEU A CA 1
ATOM 954 C C . LEU A 1 120 ? 7.407 9.939 -25.480 1.00 66.19 120 LEU A C 1
ATOM 956 O O . LEU A 1 120 ? 7.357 9.850 -24.248 1.00 66.19 120 LEU A O 1
ATOM 960 N N . ASP A 1 121 ? 8.486 9.649 -26.206 1.00 64.81 121 ASP A N 1
ATOM 961 C CA . ASP A 1 121 ? 9.744 9.062 -25.726 1.00 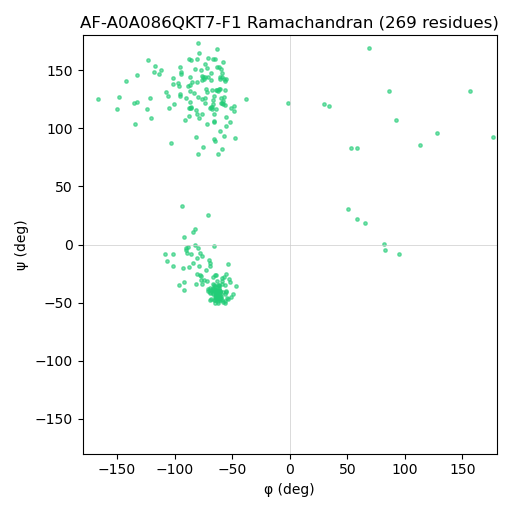64.81 121 ASP A CA 1
ATOM 962 C C . ASP A 1 121 ? 10.762 10.112 -25.256 1.00 64.81 121 ASP A C 1
ATOM 964 O O . ASP A 1 121 ? 11.801 9.756 -24.706 1.00 64.81 121 ASP A O 1
ATOM 968 N N . ASN A 1 122 ? 10.449 11.409 -25.366 1.00 69.19 122 ASN A N 1
ATOM 969 C CA . ASN A 1 122 ? 11.263 12.501 -24.809 1.00 69.19 122 ASN A CA 1
ATOM 970 C C . ASN A 1 122 ? 11.561 12.343 -23.304 1.00 69.19 122 ASN A C 1
ATOM 972 O O . ASN A 1 122 ? 12.444 13.008 -22.763 1.00 69.19 122 ASN A O 1
ATOM 976 N N . TRP A 1 123 ? 10.815 11.481 -22.611 1.00 71.06 123 TRP A N 1
ATOM 977 C CA . TRP A 1 123 ? 10.978 11.204 -21.193 1.00 71.06 123 TRP A CA 1
ATOM 978 C C . TRP A 1 123 ? 11.648 9.835 -21.017 1.00 71.06 123 TRP A C 1
ATOM 980 O O . TRP A 1 123 ? 11.022 8.822 -21.336 1.00 71.06 123 TRP A O 1
ATOM 990 N N . PRO A 1 124 ? 12.854 9.765 -20.417 1.00 79.69 124 PRO A N 1
ATOM 991 C CA . PRO A 1 124 ? 13.554 8.499 -20.174 1.00 79.69 124 PRO A CA 1
ATOM 992 C C . PRO A 1 124 ? 12.733 7.469 -19.382 1.00 79.69 124 PRO A C 1
ATOM 994 O O . PRO A 1 124 ? 12.927 6.270 -19.528 1.00 79.69 124 PRO A O 1
ATOM 997 N N . SER A 1 125 ? 11.771 7.922 -18.569 1.00 77.88 125 SER A N 1
ATOM 998 C CA . SER A 1 125 ? 10.851 7.062 -17.811 1.00 77.88 125 SER A CA 1
ATOM 999 C C . SER A 1 125 ? 9.821 6.312 -18.651 1.00 77.88 125 SER A C 1
ATOM 1001 O O . SER A 1 125 ? 9.170 5.404 -18.140 1.00 77.88 125 SER A O 1
ATOM 1003 N N . ARG A 1 126 ? 9.658 6.684 -19.923 1.00 76.06 126 ARG A N 1
ATOM 1004 C CA . ARG A 1 126 ? 8.750 6.037 -20.876 1.00 76.06 126 ARG A CA 1
ATOM 1005 C C . ARG A 1 126 ? 9.466 5.236 -21.951 1.00 76.06 126 ARG A C 1
ATOM 1007 O O . ARG A 1 126 ? 8.786 4.519 -22.681 1.00 76.06 126 ARG A O 1
ATOM 1014 N N . ASN A 1 127 ? 10.794 5.334 -22.033 1.00 79.50 127 ASN A N 1
ATOM 1015 C CA . ASN A 1 127 ? 11.549 4.535 -22.980 1.00 79.50 127 ASN A CA 1
ATOM 1016 C C . ASN A 1 127 ? 11.426 3.059 -22.595 1.00 79.50 127 ASN A C 1
ATOM 1018 O O . ASN A 1 127 ? 11.922 2.640 -21.551 1.00 79.50 127 ASN A O 1
ATOM 1022 N N . TRP A 1 128 ? 10.748 2.279 -23.433 1.00 76.31 128 TRP A N 1
ATOM 1023 C CA . TRP A 1 128 ? 10.549 0.859 -23.188 1.00 76.31 128 TRP A CA 1
ATOM 1024 C C . TRP A 1 128 ? 11.866 0.085 -23.253 1.00 76.31 128 TRP A C 1
ATOM 1026 O O . TRP A 1 128 ? 12.076 -0.805 -22.433 1.00 76.31 128 TRP A O 1
ATOM 1036 N N . ASP A 1 129 ? 12.768 0.408 -24.172 1.00 80.81 129 ASP A N 1
ATOM 1037 C CA . ASP A 1 129 ? 13.953 -0.423 -24.404 1.00 80.81 129 ASP A CA 1
ATOM 1038 C C . ASP A 1 129 ? 14.936 -0.357 -23.224 1.00 80.81 129 ASP A C 1
ATOM 1040 O O . ASP A 1 129 ? 15.404 -1.392 -22.749 1.00 80.81 129 ASP A O 1
ATOM 1044 N N . ASP A 1 130 ? 15.131 0.838 -22.663 1.00 83.19 130 ASP A N 1
ATOM 1045 C CA . ASP A 1 130 ? 16.060 1.086 -21.550 1.00 83.19 130 ASP A CA 1
ATOM 1046 C C . ASP A 1 130 ? 15.463 0.831 -20.158 1.00 83.19 130 ASP A C 1
ATOM 1048 O O . ASP A 1 130 ? 16.169 0.905 -19.144 1.00 83.19 130 ASP A O 1
ATOM 1052 N N . TRP A 1 131 ? 14.153 0.589 -20.072 1.00 86.94 131 TRP A N 1
ATOM 1053 C CA . TRP A 1 131 ? 13.470 0.446 -18.792 1.00 86.94 131 TRP A CA 1
ATOM 1054 C C . TRP A 1 131 ? 13.805 -0.885 -18.110 1.00 86.94 131 TRP A C 1
ATOM 1056 O O . TRP A 1 131 ? 13.724 -1.957 -18.714 1.00 86.94 131 TRP A O 1
ATOM 1066 N N . SER A 1 132 ? 14.104 -0.824 -16.810 1.00 90.06 132 SER A N 1
ATOM 1067 C CA . SER A 1 132 ? 14.341 -1.999 -15.969 1.00 90.06 132 SER A CA 1
ATOM 1068 C C . SER A 1 132 ? 13.564 -1.892 -14.653 1.00 90.06 132 SER A C 1
ATOM 1070 O O . SER A 1 132 ? 13.456 -0.789 -14.118 1.00 90.06 132 SER A O 1
ATOM 1072 N N . PRO A 1 133 ? 13.065 -3.003 -14.082 1.00 90.62 133 PRO A N 1
ATOM 1073 C CA . PRO A 1 133 ? 12.296 -2.957 -12.838 1.00 90.62 133 PRO A CA 1
ATOM 1074 C C . PRO A 1 133 ? 13.143 -2.516 -11.631 1.00 90.62 133 PRO A C 1
ATOM 1076 O O . PRO A 1 133 ? 12.647 -1.815 -10.752 1.00 90.62 133 PRO A O 1
ATOM 1079 N N . TYR A 1 134 ? 14.428 -2.878 -11.596 1.00 92.44 134 TYR A N 1
ATOM 1080 C CA . TYR A 1 134 ? 15.334 -2.556 -10.485 1.00 92.44 134 TYR A CA 1
ATOM 1081 C C . TYR A 1 134 ? 15.893 -1.131 -10.548 1.00 92.44 134 TYR A C 1
ATOM 1083 O O . TYR A 1 134 ? 16.270 -0.564 -9.524 1.00 92.44 134 TYR A O 1
ATOM 1091 N N . ARG A 1 135 ? 15.964 -0.544 -11.748 1.00 92.56 135 ARG A N 1
ATOM 1092 C CA . ARG A 1 135 ? 16.437 0.825 -11.965 1.00 92.56 135 ARG A CA 1
ATOM 1093 C C . ARG A 1 135 ? 15.503 1.554 -12.916 1.00 92.56 135 ARG A C 1
ATOM 1095 O O . ARG A 1 135 ? 15.563 1.347 -14.129 1.00 92.56 135 ARG A O 1
ATOM 1102 N N . CYS A 1 136 ? 14.668 2.429 -12.365 1.00 90.31 136 CYS A N 1
ATOM 1103 C CA . CYS A 1 136 ? 13.701 3.201 -13.140 1.00 90.31 136 CYS A CA 1
ATOM 1104 C C . CYS A 1 136 ? 14.054 4.688 -13.154 1.00 90.31 136 CYS A C 1
ATOM 1106 O O . CYS A 1 136 ? 14.590 5.241 -12.191 1.00 90.31 136 CYS A O 1
ATOM 1108 N N . TYR A 1 137 ? 13.682 5.349 -14.245 1.00 92.00 137 TYR A N 1
ATOM 1109 C CA . TYR A 1 137 ? 13.571 6.799 -14.279 1.00 92.00 137 TYR A CA 1
ATOM 1110 C C . TYR A 1 137 ? 12.190 7.224 -13.788 1.00 92.00 137 TYR A C 1
ATOM 1112 O O . TYR A 1 137 ? 11.210 6.480 -13.859 1.00 92.00 137 TYR A O 1
ATOM 1120 N N . VAL A 1 138 ? 12.100 8.468 -13.349 1.00 90.50 138 VAL A N 1
ATOM 1121 C CA . VAL A 1 138 ? 10.857 9.089 -12.903 1.00 90.50 138 VAL A CA 1
ATOM 1122 C C . VAL A 1 138 ? 10.553 10.270 -13.808 1.00 90.50 138 VAL A C 1
ATOM 1124 O O . VAL A 1 138 ? 11.470 10.922 -14.311 1.00 90.50 138 VAL A O 1
ATOM 1127 N N . ARG A 1 139 ? 9.269 10.565 -14.024 1.00 85.81 139 ARG A N 1
ATOM 1128 C CA . ARG A 1 139 ? 8.843 11.725 -14.807 1.00 85.81 139 ARG A CA 1
ATOM 1129 C C . ARG A 1 139 ? 9.564 13.008 -14.367 1.00 85.81 139 ARG A C 1
ATOM 1131 O O . ARG A 1 139 ? 9.343 13.507 -13.271 1.00 85.81 139 ARG A O 1
ATOM 1138 N N . GLY A 1 140 ? 10.375 13.558 -15.267 1.00 83.19 140 GLY A N 1
ATOM 1139 C CA . GLY A 1 140 ? 11.033 14.863 -15.123 1.00 83.19 140 GLY A CA 1
ATOM 1140 C C . GLY A 1 140 ? 12.441 14.770 -14.561 1.00 83.19 140 GLY A C 1
ATOM 1141 O O . GLY A 1 140 ? 13.168 15.755 -14.577 1.00 83.19 140 GLY A O 1
ATOM 1142 N N . SER A 1 141 ? 12.845 13.579 -14.124 1.00 85.06 141 SER A N 1
ATOM 1143 C CA . SER A 1 141 ? 14.197 13.310 -13.668 1.00 85.06 141 SER A CA 1
ATOM 1144 C C . SER A 1 141 ? 14.991 12.581 -14.747 1.00 85.06 141 SER A C 1
ATOM 1146 O O . SER A 1 141 ? 14.504 11.650 -15.390 1.00 85.06 141 SER A O 1
ATOM 1148 N N . ARG A 1 142 ? 16.249 12.990 -14.914 1.00 85.38 142 ARG A N 1
ATOM 1149 C CA . ARG A 1 142 ? 17.247 12.271 -15.720 1.00 85.38 142 ARG A CA 1
ATOM 1150 C C . ARG A 1 142 ? 18.033 11.246 -14.899 1.00 85.38 142 ARG A C 1
ATOM 1152 O O . ARG A 1 142 ? 18.845 10.518 -15.455 1.00 85.38 142 ARG A O 1
ATOM 1159 N N . ARG A 1 143 ? 17.815 11.181 -13.583 1.00 89.88 143 ARG A N 1
ATOM 1160 C CA . ARG A 1 143 ? 18.487 10.234 -12.689 1.00 89.88 143 ARG A CA 1
ATOM 1161 C C . ARG A 1 143 ? 17.750 8.893 -12.682 1.00 89.88 143 ARG A C 1
ATOM 1163 O O . ARG A 1 143 ? 16.520 8.862 -12.641 1.00 89.88 143 ARG A O 1
ATOM 1170 N N . ARG A 1 144 ? 18.509 7.792 -12.679 1.00 91.12 144 ARG A N 1
ATOM 1171 C CA . ARG A 1 144 ? 17.980 6.451 -12.385 1.00 91.12 144 ARG A CA 1
ATOM 1172 C C . ARG A 1 144 ? 17.924 6.252 -10.875 1.00 91.12 144 ARG A C 1
ATOM 1174 O O . ARG A 1 144 ? 18.917 6.492 -10.187 1.00 91.12 144 ARG A O 1
ATOM 1181 N N . TYR A 1 145 ? 16.778 5.804 -10.389 1.00 93.69 145 TYR A N 1
ATOM 1182 C CA . TYR A 1 145 ? 16.563 5.452 -8.992 1.00 93.69 145 TYR A CA 1
ATOM 1183 C C . TYR A 1 145 ? 16.609 3.938 -8.826 1.00 93.69 145 TYR A C 1
ATOM 1185 O O . TYR A 1 145 ? 16.134 3.202 -9.693 1.00 93.69 145 TYR A O 1
ATOM 1193 N N . ASN A 1 146 ? 17.174 3.483 -7.714 1.00 94.50 146 ASN A N 1
ATOM 1194 C CA . ASN A 1 146 ? 17.267 2.076 -7.353 1.00 94.50 146 ASN A CA 1
ATOM 1195 C C . ASN A 1 146 ? 15.992 1.650 -6.620 1.00 94.50 146 ASN A C 1
ATOM 1197 O O . ASN A 1 146 ? 15.649 2.196 -5.574 1.00 94.50 146 ASN A O 1
ATOM 1201 N N . ILE A 1 147 ? 15.301 0.645 -7.142 1.00 93.44 147 ILE A N 1
ATOM 1202 C CA . ILE A 1 147 ? 14.076 0.097 -6.562 1.00 93.44 147 ILE A CA 1
ATOM 1203 C C . ILE A 1 147 ? 14.403 -1.276 -5.967 1.00 93.44 147 ILE A C 1
ATOM 1205 O O . ILE A 1 147 ? 15.019 -2.092 -6.654 1.00 93.44 147 ILE A O 1
ATOM 1209 N N . PRO A 1 148 ? 13.997 -1.563 -4.716 1.00 91.88 148 PRO A N 1
ATOM 1210 C CA . PRO A 1 148 ? 13.118 -0.769 -3.848 1.00 91.88 148 PRO A CA 1
ATOM 1211 C C . PRO A 1 148 ? 13.826 0.254 -2.942 1.00 91.88 148 PRO A C 1
ATOM 1213 O O . PRO A 1 148 ? 13.136 0.992 -2.246 1.00 91.88 148 PRO A O 1
ATOM 1216 N N . GLN A 1 149 ? 15.160 0.319 -2.941 1.00 92.62 149 GLN A N 1
ATOM 1217 C CA . GLN A 1 149 ? 15.933 1.083 -1.950 1.00 92.62 149 GLN A CA 1
ATOM 1218 C C . GLN A 1 149 ? 15.513 2.556 -1.831 1.00 92.62 149 GLN A C 1
ATOM 1220 O O . GLN A 1 149 ? 15.287 3.045 -0.732 1.00 92.62 149 GLN A O 1
ATOM 1225 N N . ASP A 1 150 ? 15.349 3.254 -2.955 1.00 93.88 150 ASP A N 1
ATOM 1226 C CA . ASP A 1 150 ? 15.014 4.682 -2.972 1.00 93.88 150 ASP A CA 1
ATOM 1227 C C . ASP A 1 150 ? 13.531 4.959 -2.632 1.00 93.88 150 ASP A C 1
ATOM 1229 O O . ASP A 1 150 ? 13.149 6.116 -2.446 1.00 93.88 150 ASP A O 1
ATOM 1233 N N . LEU A 1 151 ? 12.683 3.922 -2.559 1.00 92.81 151 LEU A N 1
ATOM 1234 C CA . LEU A 1 151 ? 11.273 4.026 -2.152 1.00 92.81 151 LEU A CA 1
ATOM 1235 C C . LEU A 1 151 ? 11.083 3.921 -0.641 1.00 92.81 151 LEU A C 1
ATOM 1237 O O . LEU A 1 151 ? 10.016 4.267 -0.133 1.00 92.81 151 LEU A O 1
ATOM 1241 N N . LEU A 1 152 ? 12.072 3.369 0.055 1.00 92.19 152 LEU A N 1
ATOM 1242 C CA . LEU A 1 152 ? 12.024 3.163 1.489 1.00 92.19 152 LEU A CA 1
ATOM 1243 C C . LEU A 1 152 ? 12.693 4.347 2.196 1.00 92.19 152 LEU A C 1
ATOM 1245 O O . LEU A 1 152 ? 13.637 4.930 1.656 1.00 92.19 152 LEU A O 1
ATOM 1249 N N . PRO A 1 153 ? 12.208 4.727 3.389 1.00 94.31 153 PRO A N 1
ATOM 1250 C CA . PRO A 1 153 ? 12.970 5.613 4.252 1.00 94.31 153 PRO A CA 1
ATOM 1251 C C . PRO A 1 153 ? 14.300 4.937 4.597 1.00 94.31 153 PRO A C 1
ATOM 1253 O O . PRO A 1 153 ? 14.364 3.712 4.747 1.00 94.31 153 PRO A O 1
ATOM 1256 N N . TYR A 1 154 ? 15.355 5.732 4.709 1.00 92.56 154 TYR A N 1
ATOM 1257 C CA . TYR A 1 154 ? 16.691 5.248 5.038 1.00 92.56 154 TYR A CA 1
ATOM 1258 C C . TYR A 1 154 ? 17.202 5.954 6.290 1.00 92.56 154 TYR A C 1
ATOM 1260 O O . TYR A 1 154 ? 16.679 7.000 6.673 1.00 92.56 154 TYR A O 1
ATOM 1268 N N . LYS A 1 155 ? 18.171 5.329 6.957 1.00 95.44 155 LYS A N 1
ATOM 1269 C CA . LYS A 1 155 ? 18.842 5.928 8.105 1.00 95.44 155 LYS A CA 1
ATOM 1270 C C . LYS A 1 155 ? 20.139 6.578 7.661 1.00 95.44 155 LYS A C 1
ATOM 1272 O O . LYS A 1 155 ? 20.866 5.976 6.867 1.00 95.44 155 LYS A O 1
ATOM 1277 N N . ASP A 1 156 ? 20.410 7.751 8.204 1.00 93.00 156 ASP A N 1
ATOM 1278 C CA . ASP A 1 156 ? 21.695 8.425 8.048 1.00 93.00 156 ASP A CA 1
ATOM 1279 C C . ASP A 1 156 ? 22.736 7.838 9.011 1.00 93.00 156 ASP A C 1
ATOM 1281 O O . ASP A 1 156 ? 22.421 7.002 9.863 1.00 93.00 156 ASP A O 1
ATOM 1285 N N . GLU A 1 157 ? 23.990 8.271 8.880 1.00 94.25 157 GLU A N 1
ATOM 1286 C CA . GLU A 1 157 ? 25.111 7.819 9.720 1.00 94.25 157 GLU A CA 1
ATOM 1287 C C . GLU A 1 157 ? 24.868 8.096 11.214 1.00 94.25 157 GLU A C 1
ATOM 1289 O O . GLU A 1 157 ? 25.292 7.325 12.071 1.00 94.25 157 GLU A O 1
ATOM 1294 N N . LEU A 1 158 ? 24.100 9.147 11.518 1.00 93.31 158 LEU A N 1
ATOM 1295 C CA . LEU A 1 158 ? 23.663 9.519 12.869 1.00 93.31 158 LEU A CA 1
ATOM 1296 C C . LEU A 1 158 ? 22.464 8.692 13.376 1.00 93.31 158 LEU A C 1
ATOM 1298 O O . LEU A 1 158 ? 22.013 8.868 14.504 1.00 93.31 158 LEU A O 1
ATOM 1302 N N . GLY A 1 159 ? 21.920 7.793 12.551 1.00 93.81 159 GLY A N 1
ATOM 1303 C CA . GLY A 1 159 ? 20.776 6.944 12.884 1.00 93.81 159 GLY A CA 1
ATOM 1304 C C . GLY A 1 159 ? 19.405 7.610 12.728 1.00 93.81 159 GLY A C 1
ATOM 1305 O O . GLY A 1 159 ? 18.389 6.948 12.968 1.00 93.81 159 GLY A O 1
ATOM 1306 N N . GLU A 1 160 ? 19.355 8.874 12.303 1.00 95.31 160 GLU A N 1
ATOM 1307 C CA . GLU A 1 160 ? 18.112 9.594 12.016 1.00 95.31 160 GLU A CA 1
ATOM 1308 C C . GLU A 1 160 ? 17.412 9.024 10.779 1.00 95.31 160 GLU A C 1
ATOM 1310 O O . GLU A 1 160 ? 18.049 8.620 9.805 1.00 95.31 160 GLU 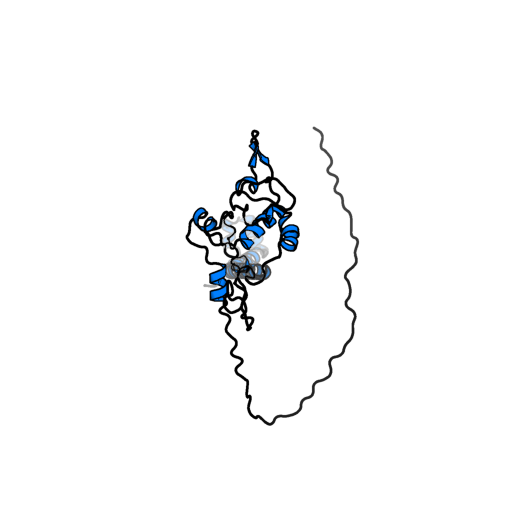A O 1
ATOM 1315 N N . TRP A 1 161 ? 16.080 8.958 10.823 1.00 95.88 161 TRP A N 1
ATOM 1316 C CA . TRP A 1 161 ? 15.278 8.472 9.704 1.00 95.88 161 TRP A CA 1
ATOM 1317 C C . TRP A 1 161 ? 14.984 9.596 8.722 1.00 95.88 161 TRP A C 1
ATOM 1319 O O . TRP A 1 161 ? 14.250 10.533 9.037 1.00 95.88 161 TRP A O 1
ATOM 1329 N N . HIS A 1 162 ? 15.451 9.433 7.491 1.00 94.94 162 HIS A N 1
ATOM 1330 C CA . HIS A 1 162 ? 15.138 10.338 6.400 1.00 94.94 162 HIS A CA 1
ATOM 1331 C C . HIS A 1 162 ? 13.949 9.827 5.584 1.00 94.94 162 HIS A C 1
ATOM 1333 O O . HIS A 1 162 ? 13.745 8.611 5.442 1.00 94.94 162 HIS A O 1
ATOM 1339 N N . PRO A 1 163 ? 13.141 10.746 5.022 1.00 94.94 163 PRO A N 1
ATOM 1340 C CA . PRO A 1 163 ? 12.096 10.368 4.088 1.00 94.94 163 PRO A CA 1
ATOM 1341 C C . PRO A 1 163 ? 12.696 9.627 2.882 1.00 94.94 163 PRO A C 1
ATOM 1343 O O . PRO A 1 163 ? 13.876 9.795 2.558 1.00 94.94 163 PRO A O 1
ATOM 1346 N N . PRO A 1 164 ? 11.892 8.814 2.179 1.00 95.50 164 PRO A N 1
ATOM 1347 C CA . PRO A 1 164 ? 12.365 8.128 0.989 1.00 95.50 164 PRO A CA 1
ATOM 1348 C C . PRO A 1 164 ? 12.852 9.133 -0.057 1.00 95.50 164 PRO A C 1
ATOM 1350 O O . PRO A 1 164 ? 12.261 10.198 -0.254 1.00 95.50 164 PRO A O 1
ATOM 1353 N N . ARG A 1 165 ? 13.906 8.757 -0.786 1.00 93.25 165 ARG A N 1
ATOM 1354 C CA . ARG A 1 165 ? 14.459 9.569 -1.884 1.00 93.25 165 ARG A CA 1
ATOM 1355 C C . ARG A 1 165 ? 13.425 9.837 -2.974 1.00 93.25 165 ARG A C 1
ATOM 1357 O O . ARG A 1 165 ? 13.464 10.877 -3.629 1.00 93.25 165 ARG A O 1
ATOM 1364 N N . LEU A 1 166 ? 12.504 8.896 -3.173 1.00 93.56 166 LEU A N 1
ATOM 1365 C CA . LEU A 1 166 ? 11.343 9.054 -4.031 1.00 93.56 166 LEU A CA 1
ATOM 1366 C C . LEU A 1 166 ? 10.092 9.364 -3.213 1.00 93.56 166 LEU A C 1
ATOM 1368 O O . LEU A 1 166 ? 9.635 8.561 -2.404 1.00 93.56 166 LEU A O 1
ATOM 1372 N N . SER A 1 167 ? 9.481 10.510 -3.508 1.00 93.00 167 SER A N 1
ATOM 1373 C CA . SER A 1 167 ? 8.187 10.878 -2.939 1.00 93.00 167 SER A CA 1
ATOM 1374 C C . SER A 1 167 ? 7.068 9.935 -3.399 1.00 93.00 167 SER A C 1
ATOM 1376 O O . SER A 1 167 ? 7.149 9.299 -4.455 1.00 93.00 167 SER A O 1
ATOM 1378 N N . ALA A 1 168 ? 5.963 9.901 -2.650 1.00 93.50 168 ALA A N 1
ATOM 1379 C CA . ALA A 1 168 ? 4.807 9.052 -2.954 1.00 93.50 168 ALA A CA 1
ATOM 1380 C C . ALA A 1 168 ? 4.226 9.291 -4.365 1.00 93.50 168 ALA A C 1
ATOM 1382 O O . ALA A 1 168 ? 3.806 8.349 -5.040 1.00 93.50 168 ALA A O 1
ATOM 1383 N N . ARG A 1 169 ? 4.257 10.540 -4.855 1.00 93.19 169 ARG A N 1
ATOM 1384 C CA . ARG A 1 169 ? 3.845 10.884 -6.227 1.00 93.19 169 ARG A CA 1
ATOM 1385 C C . ARG A 1 169 ? 4.686 10.138 -7.262 1.00 93.19 169 ARG A C 1
ATOM 1387 O O . ARG A 1 169 ? 4.150 9.589 -8.221 1.00 93.19 169 ARG A O 1
ATOM 1394 N N . TYR A 1 170 ? 6.000 10.127 -7.073 1.00 93.50 170 TYR A N 1
ATOM 1395 C CA . TYR A 1 170 ? 6.928 9.481 -7.991 1.00 93.50 170 TYR A CA 1
ATOM 1396 C C . TYR A 1 170 ? 6.951 7.962 -7.824 1.00 93.50 170 TYR A C 1
ATOM 1398 O O . TYR A 1 170 ? 7.067 7.246 -8.812 1.00 93.50 170 TYR A O 1
ATOM 1406 N N . GLN A 1 171 ? 6.699 7.453 -6.618 1.00 93.88 171 GLN A N 1
ATOM 1407 C CA . GLN A 1 171 ? 6.396 6.039 -6.410 1.00 93.88 171 GLN A CA 1
ATOM 1408 C C . GLN A 1 171 ? 5.166 5.596 -7.221 1.00 93.88 171 GLN A C 1
ATOM 1410 O O . GLN A 1 171 ? 5.176 4.509 -7.798 1.00 93.88 171 GLN A O 1
ATOM 1415 N N . ALA A 1 172 ? 4.111 6.413 -7.295 1.00 91.69 172 ALA A N 1
ATOM 1416 C CA . ALA A 1 172 ? 2.938 6.112 -8.116 1.00 91.69 172 ALA A CA 1
ATOM 1417 C C . ALA A 1 172 ? 3.260 6.106 -9.622 1.00 91.69 172 ALA A C 1
ATOM 1419 O O . ALA A 1 172 ? 2.728 5.278 -10.360 1.00 91.69 172 ALA A O 1
ATOM 1420 N N . ASP A 1 173 ? 4.165 6.979 -10.074 1.00 91.62 173 ASP A N 1
ATOM 1421 C CA . ASP A 1 173 ? 4.656 6.973 -11.457 1.00 91.62 173 ASP A CA 1
ATOM 1422 C C . ASP A 1 173 ? 5.412 5.673 -11.775 1.00 91.62 173 ASP A C 1
ATOM 1424 O O . ASP A 1 173 ? 5.118 5.011 -12.768 1.00 91.62 173 ASP A O 1
ATOM 1428 N N . VAL A 1 174 ? 6.299 5.230 -10.879 1.00 92.38 174 VAL A N 1
ATOM 1429 C CA . VAL A 1 174 ? 6.985 3.933 -11.003 1.00 92.38 174 VAL A CA 1
ATOM 1430 C C . VAL A 1 174 ? 5.978 2.777 -11.009 1.00 92.38 174 VAL A C 1
ATOM 1432 O O . VAL A 1 174 ? 6.040 1.916 -11.882 1.00 92.38 174 VAL A O 1
ATOM 1435 N N . LYS A 1 175 ? 4.990 2.770 -10.103 1.00 91.6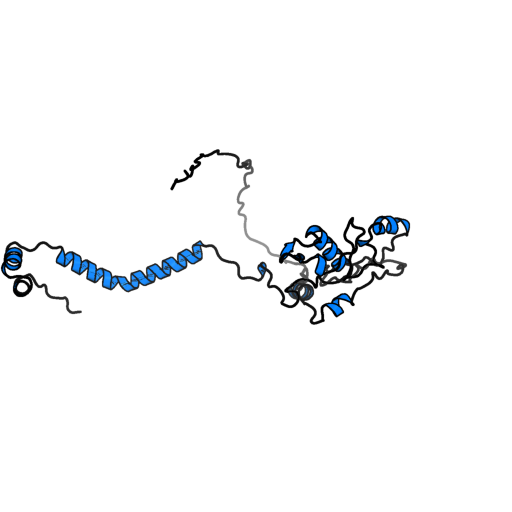2 175 LYS A N 1
ATOM 1436 C CA . LYS A 1 175 ? 3.904 1.768 -10.102 1.00 91.62 175 LYS A CA 1
ATOM 1437 C C . LYS A 1 175 ? 3.171 1.714 -11.440 1.00 91.62 175 LYS A C 1
ATOM 1439 O O . LYS A 1 175 ? 2.864 0.632 -11.936 1.00 91.62 175 LYS A O 1
ATOM 1444 N N . LYS A 1 176 ? 2.918 2.873 -12.048 1.00 87.94 176 LYS A N 1
ATOM 1445 C CA . LYS A 1 176 ? 2.293 2.960 -13.368 1.00 87.94 176 LYS A CA 1
ATOM 1446 C C . LYS A 1 176 ? 3.181 2.349 -14.453 1.00 87.94 176 LYS A C 1
ATOM 1448 O O . LYS A 1 176 ? 2.656 1.663 -15.321 1.00 87.94 176 LYS A O 1
ATOM 1453 N N . GLN A 1 177 ? 4.497 2.553 -14.397 1.00 88.31 177 GLN A N 1
ATOM 1454 C CA . GLN A 1 177 ? 5.441 1.932 -15.334 1.00 88.31 177 GLN A CA 1
ATOM 1455 C C . GLN A 1 177 ? 5.444 0.400 -15.211 1.00 88.31 177 GLN A C 1
ATOM 1457 O O . GLN A 1 177 ? 5.431 -0.288 -16.228 1.00 88.31 177 GLN A O 1
ATOM 1462 N N . TYR A 1 178 ? 5.393 -0.142 -13.991 1.00 89.56 178 TYR A N 1
ATOM 1463 C CA . TYR A 1 178 ? 5.240 -1.587 -13.766 1.00 89.56 178 TYR A CA 1
ATOM 1464 C C . TYR A 1 178 ? 3.962 -2.117 -14.418 1.00 89.56 178 TYR A C 1
ATOM 1466 O O . TYR A 1 178 ? 4.010 -3.055 -15.211 1.00 89.56 178 TYR A O 1
ATOM 1474 N N . LEU A 1 179 ? 2.843 -1.437 -14.161 1.00 85.44 179 LEU A N 1
ATOM 1475 C CA . LEU A 1 179 ? 1.542 -1.781 -14.723 1.00 85.44 179 LEU A CA 1
ATOM 1476 C C . LEU A 1 179 ? 1.543 -1.718 -16.259 1.00 85.44 179 LEU A C 1
ATOM 1478 O O . LEU A 1 179 ? 0.991 -2.604 -16.901 1.00 85.44 179 LEU A O 1
ATOM 1482 N N . MET A 1 180 ? 2.204 -0.724 -16.862 1.00 81.62 180 MET A N 1
ATOM 1483 C CA . MET A 1 180 ? 2.366 -0.647 -18.320 1.00 81.62 180 MET A CA 1
ATOM 1484 C C . MET A 1 180 ? 3.134 -1.844 -18.889 1.00 81.62 180 MET A C 1
ATOM 1486 O O . MET A 1 180 ? 2.768 -2.319 -19.956 1.00 81.62 180 MET A O 1
ATOM 1490 N N . ASN A 1 181 ? 4.145 -2.349 -18.178 1.00 83.38 181 ASN A N 1
ATOM 1491 C CA . ASN A 1 181 ? 4.936 -3.522 -18.566 1.00 83.38 181 ASN A CA 1
ATOM 1492 C C . ASN A 1 181 ? 4.262 -4.868 -18.205 1.00 83.38 181 ASN A C 1
ATOM 1494 O O . ASN A 1 181 ? 4.928 -5.901 -18.236 1.00 83.38 181 ASN A O 1
ATOM 1498 N N . ASN A 1 182 ? 2.970 -4.870 -17.844 1.00 82.50 182 ASN A N 1
ATOM 1499 C CA . ASN A 1 182 ? 2.217 -6.038 -17.360 1.00 82.50 182 ASN A CA 1
ATOM 1500 C C . ASN A 1 182 ? 2.797 -6.702 -16.096 1.00 82.50 182 ASN A C 1
ATOM 1502 O O . ASN A 1 182 ? 2.485 -7.855 -15.804 1.00 82.50 182 ASN A O 1
ATOM 1506 N N . LEU A 1 183 ? 3.590 -5.970 -15.310 1.00 87.00 183 LEU A N 1
ATOM 1507 C CA . LEU A 1 183 ? 4.179 -6.466 -14.070 1.00 87.00 183 LEU A CA 1
ATOM 1508 C C . LEU A 1 183 ? 3.333 -6.049 -12.856 1.00 87.00 183 LEU A C 1
ATOM 1510 O O . LEU A 1 183 ? 2.922 -4.886 -12.760 1.00 87.00 183 LEU A O 1
ATOM 1514 N N . PRO A 1 184 ? 3.088 -6.955 -11.893 1.00 87.12 184 PRO A N 1
ATOM 1515 C CA . PRO A 1 184 ? 2.448 -6.590 -10.637 1.00 87.12 184 PRO A CA 1
ATOM 1516 C C . PRO A 1 184 ? 3.392 -5.754 -9.762 1.00 87.12 184 PRO A C 1
ATOM 1518 O O . PRO A 1 184 ? 4.613 -5.757 -9.926 1.00 87.12 184 PRO A O 1
ATOM 1521 N N . TRP A 1 185 ? 2.834 -5.032 -8.790 1.00 88.94 185 TRP A N 1
ATOM 1522 C CA . TRP A 1 185 ? 3.638 -4.277 -7.831 1.00 88.94 185 TRP A CA 1
ATOM 1523 C C . TRP A 1 185 ? 4.161 -5.183 -6.709 1.00 88.94 185 TRP A C 1
ATOM 1525 O O . TRP A 1 185 ? 3.505 -5.378 -5.690 1.00 88.94 185 TRP A O 1
ATOM 1535 N N . VAL A 1 186 ? 5.368 -5.715 -6.897 1.00 89.38 186 VAL A N 1
ATOM 1536 C CA . VAL A 1 186 ? 5.940 -6.764 -6.034 1.00 89.38 186 VAL A CA 1
ATOM 1537 C C . VAL A 1 186 ? 6.518 -6.236 -4.708 1.00 89.38 186 VAL A C 1
ATOM 1539 O O . VAL A 1 186 ? 6.687 -6.975 -3.742 1.00 89.38 186 VAL A O 1
ATOM 1542 N N . TRP A 1 187 ? 6.804 -4.935 -4.621 1.00 88.94 187 TRP A N 1
ATOM 1543 C CA . TRP A 1 187 ? 7.529 -4.331 -3.490 1.00 88.94 187 TRP A CA 1
ATOM 1544 C C . TRP A 1 187 ? 6.660 -3.975 -2.280 1.00 88.94 187 TRP A C 1
ATOM 1546 O O . TRP A 1 187 ? 7.099 -3.254 -1.385 1.00 88.94 187 TRP A O 1
ATOM 1556 N N . GLN A 1 188 ? 5.409 -4.426 -2.244 1.00 86.50 188 GLN A N 1
ATOM 1557 C CA . GLN A 1 188 ? 4.611 -4.362 -1.023 1.00 86.50 188 GLN A CA 1
ATOM 1558 C C . GLN A 1 188 ? 5.136 -5.374 0.000 1.00 86.50 188 GLN A C 1
ATOM 1560 O O . GLN A 1 188 ? 5.581 -6.462 -0.362 1.00 86.50 188 GLN A O 1
ATOM 1565 N N . LYS A 1 189 ? 5.085 -5.009 1.287 1.00 83.31 189 LYS A N 1
ATOM 1566 C CA . LYS A 1 189 ? 5.459 -5.920 2.381 1.00 83.31 189 LYS A CA 1
ATOM 1567 C C . LYS A 1 189 ? 4.620 -7.198 2.304 1.00 83.31 189 LYS A C 1
ATOM 1569 O O . LYS A 1 189 ? 5.165 -8.282 2.140 1.00 83.31 189 LYS A O 1
ATOM 1574 N N . ASP A 1 190 ? 3.314 -7.007 2.189 1.00 80.94 190 ASP A N 1
ATOM 1575 C CA . ASP A 1 190 ? 2.307 -8.065 2.292 1.00 80.94 190 ASP A CA 1
ATOM 1576 C C . ASP A 1 190 ? 1.936 -8.634 0.907 1.00 80.94 190 ASP A C 1
ATOM 1578 O O . ASP A 1 190 ? 0.783 -8.959 0.637 1.00 80.94 190 ASP A O 1
ATOM 1582 N N . PHE A 1 191 ? 2.902 -8.675 -0.021 1.00 81.06 191 PHE A N 1
ATOM 1583 C CA . PHE A 1 191 ? 2.661 -9.068 -1.415 1.00 81.06 191 PHE A CA 1
ATOM 1584 C C . PHE A 1 191 ? 2.137 -10.504 -1.546 1.00 81.06 191 PHE A C 1
ATOM 1586 O O . PHE A 1 191 ? 1.262 -10.738 -2.367 1.00 81.06 191 PHE A O 1
ATOM 1593 N N . TYR A 1 192 ? 2.649 -11.441 -0.741 1.00 79.12 192 TYR A N 1
ATOM 1594 C CA . TYR A 1 192 ? 2.235 -12.852 -0.768 1.00 79.12 192 TYR A CA 1
ATOM 1595 C C . TYR A 1 192 ? 1.115 -13.181 0.214 1.00 79.12 192 TYR A C 1
ATOM 1597 O O . TYR A 1 192 ? 0.420 -14.173 0.046 1.00 79.12 192 TYR A O 1
ATOM 1605 N N . GLU A 1 193 ? 0.931 -12.347 1.233 1.00 75.19 193 GLU A N 1
ATOM 1606 C CA . GLU A 1 193 ? 0.032 -12.638 2.351 1.00 75.19 193 GLU A CA 1
ATOM 1607 C C . GLU A 1 193 ? -1.434 -12.323 2.037 1.00 75.19 193 GLU A C 1
ATOM 1609 O O . GLU A 1 193 ? -2.286 -12.555 2.883 1.00 75.19 193 GLU A O 1
ATOM 1614 N N . GLY A 1 194 ? -1.739 -11.820 0.830 1.00 64.25 194 GLY A N 1
ATOM 1615 C CA . GLY A 1 194 ? -3.105 -11.585 0.364 1.00 64.25 194 GLY A CA 1
ATOM 1616 C C . GLY A 1 194 ? -3.912 -10.739 1.348 1.00 64.25 194 GLY A C 1
ATOM 1617 O O . GLY A 1 194 ? -4.675 -11.261 2.153 1.00 64.25 194 GLY A O 1
ATOM 1618 N N . LYS A 1 195 ? -3.776 -9.409 1.302 1.00 63.06 195 LYS A N 1
ATOM 1619 C CA . LYS A 1 195 ? -4.564 -8.549 2.198 1.00 63.06 195 LYS A CA 1
ATOM 1620 C C . LYS A 1 195 ? -6.058 -8.780 1.996 1.00 63.06 195 LYS A C 1
ATOM 1622 O O . LYS A 1 195 ? -6.567 -8.517 0.908 1.00 63.06 195 LYS A O 1
ATOM 1627 N N . MET A 1 196 ? -6.760 -9.127 3.075 1.00 56.75 196 MET A N 1
ATOM 1628 C CA . MET A 1 196 ? -8.210 -8.953 3.132 1.00 56.75 196 MET A CA 1
ATOM 1629 C C . MET A 1 196 ? -8.527 -7.484 2.856 1.00 56.75 196 MET A C 1
ATOM 1631 O O . MET A 1 196 ? -8.035 -6.586 3.557 1.00 56.75 196 MET A O 1
ATOM 1635 N N . HIS A 1 197 ? -9.304 -7.223 1.806 1.00 70.69 197 HIS A N 1
ATOM 1636 C CA . HIS A 1 197 ? -9.756 -5.876 1.502 1.00 70.69 197 HIS A CA 1
ATOM 1637 C C . HIS A 1 197 ? -10.545 -5.362 2.709 1.00 70.69 197 HIS A C 1
ATOM 1639 O O . HIS A 1 197 ? -11.240 -6.119 3.377 1.00 70.69 197 HIS A O 1
ATOM 1645 N N . PHE A 1 198 ? -10.494 -4.056 2.980 1.00 70.38 198 PHE A N 1
ATOM 1646 C CA . PHE A 1 198 ? -11.376 -3.438 3.976 1.00 70.38 198 PHE A CA 1
ATOM 1647 C C . PHE A 1 198 ? -12.855 -3.865 3.839 1.00 70.38 198 PHE A C 1
ATOM 1649 O O . PHE A 1 198 ? -13.508 -4.041 4.855 1.00 70.38 198 PHE A O 1
ATOM 1656 N N . GLY A 1 199 ? -13.359 -4.078 2.614 1.00 70.56 199 GLY A N 1
ATOM 1657 C CA . GLY A 1 199 ? -14.730 -4.534 2.374 1.00 70.56 199 GLY A CA 1
ATOM 1658 C C . GLY A 1 199 ? -14.951 -6.038 2.553 1.00 70.56 199 GLY A C 1
ATOM 1659 O O . GLY A 1 199 ? -16.098 -6.459 2.589 1.00 70.56 199 GLY A O 1
ATOM 1660 N N . ASP A 1 200 ? -13.883 -6.833 2.676 1.00 75.44 200 ASP A N 1
ATOM 1661 C CA . ASP A 1 200 ? -13.979 -8.248 3.049 1.00 75.44 200 ASP A CA 1
ATOM 1662 C C . ASP A 1 200 ? -14.066 -8.409 4.584 1.00 75.44 200 ASP A C 1
ATOM 1664 O O . ASP A 1 200 ? -14.428 -9.474 5.076 1.00 75.44 200 ASP A O 1
ATOM 1668 N N . ARG A 1 201 ? -13.729 -7.364 5.361 1.00 80.12 201 ARG A N 1
ATOM 1669 C CA . ARG A 1 201 ? -13.883 -7.375 6.823 1.00 80.12 201 ARG A CA 1
ATOM 1670 C C . ARG A 1 201 ? -15.352 -7.216 7.188 1.00 80.12 201 ARG A C 1
ATOM 1672 O O . ARG A 1 201 ? -16.056 -6.412 6.578 1.00 80.12 201 ARG A O 1
ATOM 1679 N N . GLU A 1 202 ? -15.781 -7.917 8.233 1.00 82.31 202 GLU A N 1
ATOM 1680 C CA . GLU A 1 202 ? -17.124 -7.735 8.777 1.00 82.31 202 GLU A CA 1
ATOM 1681 C C . GLU A 1 202 ? -17.338 -6.262 9.171 1.00 82.31 202 GLU A C 1
ATOM 1683 O O . GLU A 1 202 ? -16.510 -5.680 9.887 1.00 82.31 202 GLU A O 1
ATOM 1688 N N . PRO A 1 203 ? -18.411 -5.617 8.680 1.00 84.25 203 PRO A N 1
ATOM 1689 C CA . PRO A 1 203 ? -18.663 -4.222 8.984 1.00 84.25 203 PRO A CA 1
ATOM 1690 C C . PRO A 1 203 ? -19.011 -4.068 10.463 1.00 84.25 203 PRO A C 1
ATOM 1692 O O . PRO A 1 203 ? -19.871 -4.767 11.000 1.00 84.25 203 PRO A O 1
ATOM 1695 N N . LEU A 1 204 ? -18.385 -3.093 11.124 1.00 86.81 204 LEU A N 1
ATOM 1696 C CA . LEU A 1 204 ? -18.757 -2.749 12.489 1.00 86.81 204 LEU A CA 1
ATOM 1697 C C . LEU A 1 204 ? -20.165 -2.135 12.489 1.00 86.81 204 LEU A C 1
ATOM 1699 O O . LEU A 1 204 ? -20.393 -1.086 11.885 1.00 86.81 204 LEU A O 1
ATOM 1703 N N . GLY A 1 205 ? -21.106 -2.778 13.183 1.00 89.81 205 GLY A N 1
ATOM 1704 C CA . GLY A 1 205 ? -22.467 -2.261 13.335 1.00 89.81 205 GLY A CA 1
ATOM 1705 C C . GLY A 1 205 ? -22.549 -0.919 14.091 1.00 89.81 205 GLY A C 1
ATOM 1706 O O . GLY A 1 205 ? -21.582 -0.480 14.724 1.00 89.81 205 GLY A O 1
ATOM 1707 N N . PRO A 1 206 ? -23.712 -0.244 14.083 1.00 94.75 206 PRO A N 1
ATOM 1708 C CA . PRO A 1 206 ? -23.937 0.976 14.854 1.00 94.75 206 PRO A CA 1
ATOM 1709 C C . PRO A 1 206 ? -23.676 0.803 16.358 1.00 94.75 206 PRO A C 1
ATOM 1711 O O . PRO A 1 206 ? -24.117 -0.164 16.979 1.00 94.75 206 PRO A O 1
ATOM 1714 N N . LYS A 1 207 ? -23.066 1.815 16.997 1.00 94.69 207 LYS A N 1
ATOM 1715 C CA . LYS A 1 207 ? -22.762 1.821 18.448 1.00 94.69 207 LYS A CA 1
ATOM 1716 C C . LYS A 1 207 ? -23.980 1.531 19.338 1.00 94.69 207 LYS A C 1
ATOM 1718 O O . LYS A 1 207 ? -23.836 1.010 20.443 1.00 94.69 207 LYS A O 1
ATOM 1723 N N . VAL A 1 208 ? -25.176 1.892 18.872 1.00 95.25 208 VAL A N 1
ATOM 1724 C CA . VAL A 1 208 ? -26.443 1.682 19.589 1.00 95.25 208 VAL A CA 1
ATOM 1725 C C . VAL A 1 208 ? -26.716 0.196 19.828 1.00 95.25 208 VAL A C 1
ATOM 1727 O O . VAL A 1 208 ? -27.209 -0.145 20.898 1.00 95.25 208 VAL A O 1
ATOM 1730 N N . TRP A 1 209 ? -26.347 -0.686 18.896 1.00 94.62 209 TRP A N 1
ATOM 1731 C CA . TRP A 1 209 ? -26.585 -2.126 19.023 1.00 94.62 209 TRP A CA 1
ATOM 1732 C C . TRP A 1 209 ? -25.786 -2.725 20.179 1.00 94.62 209 TRP A C 1
ATOM 1734 O O . TRP A 1 209 ? -26.363 -3.362 21.056 1.00 94.62 209 TRP A O 1
ATOM 1744 N N . TYR A 1 210 ? -24.493 -2.406 20.263 1.00 94.25 210 TYR A N 1
ATOM 1745 C CA . TYR A 1 210 ? -23.638 -2.854 21.366 1.00 94.25 210 TYR A CA 1
ATOM 1746 C C . TYR A 1 210 ? -24.081 -2.277 22.717 1.00 94.25 210 TYR A C 1
ATOM 1748 O O . TYR A 1 210 ? -24.095 -2.979 23.722 1.00 94.25 210 TYR A O 1
ATOM 1756 N N . ARG A 1 211 ? -24.504 -1.003 22.752 1.00 95.19 211 ARG A N 1
ATOM 1757 C CA . ARG A 1 211 ? -25.042 -0.380 23.977 1.00 95.19 211 ARG A CA 1
ATOM 1758 C C . ARG A 1 211 ? -26.336 -1.037 24.442 1.00 95.19 211 ARG A C 1
ATOM 1760 O O . ARG A 1 211 ? -26.545 -1.154 25.646 1.00 95.19 211 ARG A O 1
ATOM 1767 N N . LYS A 1 212 ? -27.209 -1.412 23.504 1.00 96.75 212 LYS A N 1
ATOM 1768 C CA . LYS A 1 212 ? -28.459 -2.110 23.800 1.00 96.75 212 LYS A CA 1
ATOM 1769 C C . LYS A 1 212 ? -28.165 -3.491 24.384 1.00 96.75 212 LYS A C 1
ATOM 1771 O O . LYS A 1 212 ? -28.648 -3.759 25.476 1.00 96.75 212 LYS A O 1
ATOM 1776 N N . ALA A 1 213 ? -27.307 -4.282 23.736 1.00 94.50 213 ALA A N 1
ATOM 1777 C CA . ALA A 1 213 ? -26.898 -5.600 24.227 1.00 94.50 213 ALA A CA 1
ATOM 1778 C C . ALA A 1 213 ? -26.293 -5.527 25.641 1.00 94.50 213 ALA A C 1
ATOM 1780 O O . ALA A 1 213 ? -26.758 -6.207 26.551 1.00 94.50 213 ALA A O 1
ATOM 1781 N N . PHE A 1 214 ? -25.355 -4.602 25.866 1.00 96.56 214 PHE A N 1
ATOM 1782 C CA . PHE A 1 214 ? -24.763 -4.388 27.189 1.00 96.56 214 PHE A CA 1
ATOM 1783 C C . PHE A 1 214 ? -25.803 -3.975 28.246 1.00 96.56 214 PHE A C 1
ATOM 1785 O O . PHE A 1 214 ? -25.775 -4.438 29.384 1.00 96.56 214 PHE A O 1
ATOM 1792 N N . ARG A 1 215 ? -26.754 -3.100 27.888 1.00 96.56 215 ARG A N 1
ATOM 1793 C CA . ARG A 1 215 ? -27.832 -2.695 28.803 1.00 96.56 215 ARG A CA 1
ATOM 1794 C C . ARG A 1 215 ? -28.755 -3.868 29.131 1.00 96.56 215 ARG A C 1
ATOM 1796 O O . ARG A 1 215 ? -29.160 -3.996 30.279 1.00 96.56 215 ARG A O 1
ATOM 1803 N N . GLU A 1 216 ? -29.078 -4.710 28.157 1.00 97.44 216 GLU A N 1
ATOM 1804 C CA . GLU A 1 216 ? -29.895 -5.907 28.363 1.00 97.44 216 GLU A CA 1
ATOM 1805 C C . GLU A 1 216 ? -29.214 -6.905 29.305 1.00 97.44 216 GLU A C 1
ATOM 1807 O O . GLU A 1 216 ? -29.873 -7.433 30.197 1.00 97.44 216 GLU A O 1
ATOM 1812 N N . GLU A 1 217 ? -27.903 -7.116 29.179 1.00 96.75 217 GLU A N 1
ATOM 1813 C CA . GLU A 1 217 ? -27.124 -7.943 30.114 1.00 96.75 217 GLU A CA 1
ATOM 1814 C C . GLU A 1 217 ? -27.156 -7.378 31.537 1.00 96.75 217 GLU A C 1
ATOM 1816 O O . GLU A 1 217 ? -27.468 -8.098 32.485 1.00 96.75 217 GLU A O 1
ATOM 1821 N N . ARG A 1 218 ? -26.954 -6.064 31.685 1.00 96.75 218 ARG A N 1
ATOM 1822 C CA . ARG A 1 218 ? -27.051 -5.375 32.982 1.00 96.75 218 ARG A CA 1
ATOM 1823 C C . ARG A 1 218 ? -28.436 -5.488 33.611 1.00 96.75 218 ARG A C 1
ATOM 1825 O O . ARG A 1 218 ? -28.545 -5.674 34.820 1.00 96.75 218 ARG A O 1
ATOM 1832 N N . VAL A 1 219 ? -29.492 -5.385 32.806 1.00 96.56 219 VAL A N 1
ATOM 1833 C CA . VAL A 1 219 ? -30.870 -5.576 33.277 1.00 96.56 219 VAL A CA 1
ATOM 1834 C C . VAL A 1 219 ? -31.090 -7.027 33.701 1.00 96.56 219 VAL A C 1
ATOM 1836 O O . VAL A 1 219 ? -31.655 -7.251 34.765 1.00 96.56 219 VAL A O 1
ATOM 1839 N N . LYS A 1 220 ? -30.601 -8.016 32.942 1.00 97.31 220 LYS A N 1
ATOM 1840 C CA . LYS A 1 220 ? -30.690 -9.438 33.319 1.00 97.31 220 LYS A CA 1
ATOM 1841 C C . LYS A 1 220 ? -29.989 -9.726 34.647 1.00 97.31 220 LYS A C 1
ATOM 1843 O O . LYS A 1 220 ? -30.554 -10.418 35.487 1.00 97.31 220 LYS A O 1
ATOM 1848 N N . GLU A 1 221 ? -28.791 -9.185 34.859 1.00 96.06 221 GLU A N 1
ATOM 1849 C CA . GLU A 1 221 ? -28.079 -9.305 36.138 1.00 96.06 221 GLU A CA 1
ATOM 1850 C C . GLU A 1 221 ? -28.848 -8.662 37.296 1.00 96.06 221 GLU A C 1
ATOM 1852 O O . GLU A 1 221 ? -28.934 -9.249 38.371 1.00 96.06 221 GLU A O 1
ATOM 1857 N N . ALA A 1 222 ? -29.428 -7.478 37.081 1.00 94.62 222 ALA A N 1
ATOM 1858 C CA . ALA A 1 222 ? -30.234 -6.802 38.093 1.00 94.62 222 ALA A CA 1
ATOM 1859 C C . ALA A 1 222 ? -31.506 -7.594 38.436 1.00 94.62 222 ALA A C 1
ATOM 1861 O O . ALA A 1 222 ? -31.846 -7.717 39.606 1.00 94.62 222 ALA A O 1
ATOM 1862 N N . MET A 1 223 ? -32.166 -8.186 37.436 1.00 95.25 223 MET A N 1
ATOM 1863 C CA . MET A 1 223 ? -33.348 -9.030 37.641 1.00 95.25 223 MET A CA 1
ATOM 1864 C C . MET A 1 223 ? -33.020 -10.299 38.430 1.00 95.25 223 MET A C 1
ATOM 1866 O O . MET A 1 223 ? -33.815 -10.710 39.264 1.00 95.25 223 MET A O 1
ATOM 1870 N N . ARG A 1 224 ? -31.833 -10.889 38.231 1.00 95.44 224 ARG A N 1
ATOM 1871 C CA . ARG A 1 224 ? -31.374 -12.029 39.045 1.00 95.44 224 ARG A CA 1
ATOM 1872 C C . ARG A 1 224 ? -31.193 -11.672 40.521 1.00 95.44 224 ARG A C 1
ATOM 1874 O O . ARG A 1 224 ? -31.384 -12.533 41.361 1.00 95.44 224 ARG A O 1
ATOM 1881 N N . LYS A 1 225 ? -30.827 -10.424 40.820 1.00 95.50 225 LYS A N 1
ATOM 1882 C CA . LYS A 1 225 ? -30.642 -9.908 42.188 1.00 95.50 225 LYS A CA 1
ATOM 1883 C C . LYS A 1 225 ? -31.909 -9.274 42.769 1.00 95.50 225 LYS A C 1
ATOM 1885 O O . LYS A 1 225 ? -31.848 -8.654 43.825 1.00 95.50 225 LYS A O 1
ATOM 1890 N N . MET A 1 226 ? -33.040 -9.360 42.066 1.00 93.19 226 MET A N 1
ATOM 1891 C CA . MET A 1 226 ? -34.270 -8.686 42.480 1.00 93.19 226 MET A CA 1
ATOM 1892 C C . MET A 1 226 ? -34.785 -9.234 43.810 1.00 93.19 226 MET A C 1
ATOM 1894 O O . MET A 1 226 ? -35.167 -8.451 44.674 1.00 93.19 226 MET A O 1
ATOM 1898 N N . ASP A 1 227 ? -34.764 -10.555 43.986 1.00 92.50 227 ASP A N 1
ATOM 1899 C CA . ASP A 1 227 ? -35.293 -11.196 45.191 1.00 92.50 227 ASP A CA 1
ATOM 1900 C C . ASP A 1 227 ? -34.505 -10.784 46.443 1.00 92.50 227 ASP A C 1
ATOM 1902 O O . ASP A 1 227 ? -35.112 -10.393 47.441 1.00 92.50 227 ASP A O 1
ATOM 1906 N N . ASP A 1 228 ? -33.172 -10.746 46.354 1.00 93.94 228 ASP A N 1
ATOM 1907 C CA . ASP A 1 228 ? -32.294 -10.271 47.431 1.00 93.94 228 ASP A CA 1
ATOM 1908 C C . ASP A 1 228 ? -32.584 -8.803 47.778 1.00 93.94 228 ASP A C 1
ATOM 1910 O O . ASP A 1 228 ? -32.813 -8.462 48.935 1.00 93.94 228 ASP A O 1
ATOM 1914 N N . LEU A 1 229 ? -32.686 -7.935 46.763 1.00 94.00 229 LEU A N 1
ATOM 1915 C CA . LEU A 1 229 ? -33.004 -6.517 46.963 1.00 94.00 229 LEU A CA 1
ATOM 1916 C C . LEU A 1 229 ? -34.386 -6.311 47.599 1.00 94.00 229 LEU A C 1
ATOM 1918 O O . LEU A 1 229 ? -34.583 -5.379 48.380 1.00 94.00 229 LEU A O 1
ATOM 1922 N N . VAL A 1 230 ? -35.361 -7.165 47.276 1.00 93.69 230 VAL A N 1
ATOM 1923 C CA . VAL A 1 230 ? -36.692 -7.131 47.894 1.00 93.69 230 VAL A CA 1
ATOM 1924 C C . VAL A 1 230 ? -36.621 -7.555 49.361 1.00 93.69 230 VAL A C 1
ATOM 1926 O O . VAL A 1 230 ? -37.323 -6.962 50.188 1.00 93.69 230 VAL A O 1
ATOM 1929 N N . LEU A 1 231 ? -35.804 -8.554 49.703 1.00 90.25 231 LEU A N 1
ATOM 1930 C CA . LEU A 1 231 ? -35.578 -8.965 51.091 1.00 90.25 231 LEU A CA 1
ATOM 1931 C C . LEU A 1 231 ? -34.895 -7.853 51.891 1.00 90.25 231 LEU A C 1
ATOM 1933 O O . LEU A 1 231 ? -35.415 -7.481 52.946 1.00 90.25 231 LEU A O 1
ATOM 1937 N N . ASP A 1 232 ? -33.833 -7.261 51.348 1.00 91.12 232 ASP A N 1
ATOM 1938 C CA . ASP A 1 232 ? -33.109 -6.143 51.958 1.00 91.12 232 ASP A CA 1
ATOM 1939 C C . ASP A 1 232 ? -34.037 -4.949 52.195 1.00 91.12 232 ASP A C 1
ATOM 1941 O O . ASP A 1 232 ? -34.117 -4.429 53.305 1.00 91.12 232 ASP A O 1
ATOM 1945 N N . TYR A 1 233 ? -34.838 -4.563 51.196 1.00 92.50 233 TYR A N 1
ATOM 1946 C CA . TYR A 1 233 ? -35.800 -3.466 51.331 1.00 92.50 233 TYR A CA 1
ATOM 1947 C C . TYR A 1 233 ? -36.874 -3.744 52.392 1.00 92.50 233 TYR A C 1
ATOM 1949 O O . TYR A 1 233 ? -37.290 -2.852 53.140 1.00 92.50 233 TYR A O 1
ATOM 1957 N N . ARG A 1 234 ? -37.361 -4.988 52.473 1.00 87.75 234 ARG A N 1
ATOM 1958 C CA . ARG A 1 234 ? -38.325 -5.396 53.506 1.00 87.75 234 ARG A CA 1
ATOM 1959 C C . ARG A 1 234 ? -37.698 -5.360 54.898 1.00 87.75 234 ARG A C 1
ATOM 1961 O O . ARG A 1 234 ? -38.400 -4.989 55.840 1.00 87.75 234 ARG A O 1
ATOM 1968 N N . GLN A 1 235 ? -36.429 -5.739 55.020 1.00 83.88 235 GLN A N 1
ATOM 1969 C CA . GLN A 1 235 ? -35.667 -5.692 56.264 1.00 83.88 235 GLN A CA 1
ATOM 1970 C C . GLN A 1 235 ? -35.384 -4.242 56.680 1.00 83.88 235 GLN A C 1
ATOM 1972 O O . GLN A 1 235 ? -35.729 -3.850 57.787 1.00 83.88 235 GLN A O 1
ATOM 1977 N N . GLU A 1 236 ? -34.918 -3.390 55.772 1.00 86.75 236 GLU A N 1
ATOM 1978 C CA . GLU A 1 236 ? -34.668 -1.973 56.054 1.00 86.75 236 GLU A CA 1
ATOM 1979 C C . GLU A 1 236 ? -35.951 -1.246 56.493 1.00 86.75 236 GLU A C 1
ATOM 1981 O O . GLU A 1 236 ? -35.967 -0.514 57.483 1.00 86.75 236 GLU A O 1
ATOM 1986 N N . ASN A 1 237 ? -37.079 -1.495 55.821 1.00 84.19 237 ASN A N 1
ATOM 1987 C CA . ASN A 1 237 ? -38.373 -0.957 56.249 1.00 84.19 237 ASN A CA 1
ATOM 1988 C C . ASN A 1 237 ? -38.862 -1.534 57.583 1.00 84.19 237 ASN A C 1
ATOM 1990 O O . ASN A 1 237 ? -39.651 -0.879 58.270 1.00 84.19 237 ASN A O 1
ATOM 1994 N N . ARG A 1 238 ? -38.466 -2.763 57.929 1.00 74.19 238 ARG A N 1
ATOM 1995 C CA . ARG A 1 238 ? -38.745 -3.368 59.237 1.00 74.19 238 ARG A CA 1
ATOM 1996 C C . ARG A 1 238 ? -37.953 -2.634 60.316 1.00 74.19 238 ARG A C 1
ATOM 1998 O O . ARG A 1 238 ? -38.565 -2.227 61.299 1.00 74.19 238 ARG A O 1
ATOM 2005 N N . ASP A 1 239 ? -36.673 -2.388 60.076 1.00 77.19 239 ASP A N 1
ATOM 2006 C CA . ASP A 1 239 ? -35.743 -1.778 61.032 1.00 77.19 239 ASP A CA 1
ATOM 2007 C C . ASP A 1 239 ? -35.983 -0.268 61.189 1.00 77.19 239 ASP A C 1
ATOM 2009 O O . ASP A 1 239 ? -35.846 0.294 62.273 1.00 77.19 239 ASP A O 1
ATOM 2013 N N . ARG A 1 240 ? -36.463 0.402 60.133 1.00 81.94 240 ARG A N 1
ATOM 2014 C CA . ARG A 1 240 ? -36.841 1.824 60.165 1.00 81.94 240 ARG A CA 1
ATOM 2015 C C . ARG A 1 240 ? -38.100 2.105 60.996 1.00 81.94 240 ARG A C 1
ATOM 2017 O O . ARG A 1 240 ? -38.377 3.267 61.319 1.00 81.94 240 ARG A O 1
ATOM 2024 N N . ARG A 1 241 ? -38.911 1.092 61.327 1.00 78.00 241 ARG A N 1
ATOM 2025 C CA . ARG A 1 241 ? -40.108 1.297 62.160 1.00 78.00 241 ARG A CA 1
ATOM 2026 C C . ARG A 1 241 ? -39.684 1.695 63.566 1.00 78.00 241 ARG A C 1
ATOM 2028 O O . ARG A 1 241 ? -38.960 0.975 64.237 1.00 78.00 241 ARG A O 1
ATOM 2035 N N . ARG A 1 242 ? -40.194 2.838 64.028 1.00 76.62 242 ARG A N 1
ATOM 2036 C CA . ARG A 1 242 ? -39.943 3.316 65.390 1.00 76.62 242 ARG A CA 1
ATOM 2037 C C . ARG A 1 242 ? -40.467 2.304 66.408 1.00 76.62 242 ARG A C 1
ATOM 2039 O O . ARG A 1 242 ? -41.610 1.857 66.292 1.00 76.62 242 ARG A O 1
ATOM 2046 N N . TYR A 1 243 ? -39.648 2.013 67.413 1.00 75.25 243 TYR A N 1
ATOM 2047 C CA . TYR A 1 243 ? -40.052 1.233 68.576 1.00 75.25 243 TYR A CA 1
ATOM 2048 C C . TYR A 1 243 ? -41.250 1.876 69.273 1.00 75.25 243 TYR A C 1
ATOM 2050 O O . TYR A 1 243 ? -41.352 3.105 69.371 1.00 75.25 243 TYR A O 1
ATOM 2058 N N . ASN A 1 244 ? -42.160 1.041 69.773 1.00 77.31 244 ASN A N 1
ATOM 2059 C CA . ASN A 1 244 ? -43.187 1.519 70.691 1.00 77.31 244 ASN A CA 1
ATOM 2060 C C . ASN A 1 244 ? -42.540 1.970 72.011 1.00 77.31 244 ASN A C 1
ATOM 2062 O O . ASN A 1 244 ? -41.434 1.542 72.329 1.00 77.31 244 ASN A O 1
ATOM 2066 N N . TRP A 1 245 ? -43.224 2.794 72.807 1.00 80.19 245 TRP A N 1
ATOM 2067 C CA . TRP A 1 245 ? -42.659 3.350 74.046 1.00 80.19 245 TRP A CA 1
ATOM 2068 C C . TRP A 1 245 ? -42.053 2.276 74.971 1.00 80.19 245 TRP A C 1
ATOM 2070 O O . TRP A 1 245 ? -40.918 2.422 75.406 1.00 80.19 245 TRP A O 1
ATOM 2080 N N . PHE A 1 246 ? -42.754 1.158 75.180 1.00 78.38 246 PHE A N 1
ATOM 2081 C CA . PHE A 1 246 ? -42.268 0.040 75.998 1.00 78.38 246 PHE A CA 1
ATOM 2082 C C . PHE A 1 246 ? -41.019 -0.643 75.412 1.00 78.38 246 PHE A C 1
ATOM 2084 O O . PHE A 1 246 ? -40.056 -0.894 76.125 1.00 78.38 246 PHE A O 1
ATOM 2091 N N . GLU A 1 247 ? -41.005 -0.893 74.101 1.00 77.44 247 GLU A N 1
ATOM 2092 C CA . GLU A 1 247 ? -39.860 -1.497 73.400 1.00 77.44 247 GLU A CA 1
ATOM 2093 C C . GLU A 1 247 ? -38.634 -0.589 73.441 1.00 77.44 247 GLU A C 1
ATOM 2095 O O . GLU A 1 247 ? -37.519 -1.072 73.596 1.00 77.44 247 GLU A O 1
ATOM 2100 N N . LYS A 1 248 ? -38.853 0.727 73.355 1.00 79.31 248 LYS A N 1
ATOM 2101 C CA . LYS A 1 248 ? -37.804 1.733 73.481 1.00 79.31 248 LYS A CA 1
ATOM 2102 C C . LYS A 1 248 ? -37.190 1.719 74.882 1.00 79.31 248 LYS A C 1
ATOM 2104 O O . LYS A 1 248 ? -35.977 1.673 75.004 1.00 79.31 248 LYS A O 1
ATOM 2109 N N . VAL A 1 249 ? -38.018 1.683 75.928 1.00 79.88 249 VAL A N 1
ATOM 2110 C CA . VAL A 1 249 ? -37.546 1.598 77.320 1.00 79.88 249 VAL A CA 1
ATOM 2111 C C . VAL A 1 249 ? -36.755 0.306 77.553 1.00 79.88 249 VAL A C 1
ATOM 2113 O O . VAL A 1 249 ? -35.671 0.349 78.120 1.00 79.88 249 VAL A O 1
ATOM 2116 N N . VAL A 1 250 ? -37.237 -0.845 77.077 1.00 78.62 250 VAL A N 1
ATOM 2117 C CA . VAL A 1 250 ? -36.504 -2.113 77.243 1.00 78.62 250 VAL A CA 1
ATOM 2118 C C . VAL A 1 250 ? -35.188 -2.121 76.456 1.00 78.62 250 VAL A C 1
ATOM 2120 O O . VAL A 1 250 ? -34.181 -2.602 76.967 1.00 78.62 250 VAL A O 1
ATOM 2123 N N . HIS A 1 251 ? -35.171 -1.547 75.254 1.00 76.38 251 HIS A N 1
ATOM 2124 C CA . HIS A 1 251 ? -33.957 -1.382 74.457 1.00 76.38 251 HIS A CA 1
ATOM 2125 C C . HIS A 1 251 ? -32.924 -0.474 75.150 1.00 76.38 251 HIS A C 1
ATOM 2127 O O . HIS A 1 251 ? -31.744 -0.813 75.194 1.00 76.38 251 HIS A O 1
ATOM 2133 N N . ASP A 1 252 ? -33.366 0.644 75.732 1.00 79.38 252 ASP A N 1
ATOM 2134 C CA . ASP A 1 252 ? -32.496 1.630 76.385 1.00 79.38 252 ASP A CA 1
ATOM 2135 C C . ASP A 1 252 ? -31.916 1.120 77.726 1.00 79.38 252 ASP A C 1
ATOM 2137 O O . ASP A 1 252 ? -30.801 1.492 78.086 1.00 79.38 252 ASP A O 1
ATOM 2141 N N . PHE A 1 253 ? -32.640 0.261 78.461 1.00 76.19 253 PHE A N 1
ATOM 2142 C CA . PHE A 1 253 ? -32.217 -0.242 79.780 1.00 76.19 253 PHE A CA 1
ATOM 2143 C C . PHE A 1 253 ? -31.516 -1.609 79.762 1.00 76.19 253 PHE A C 1
ATOM 2145 O O . PHE A 1 253 ? -30.647 -1.844 80.599 1.00 76.19 253 PHE A O 1
ATOM 2152 N N . ALA A 1 254 ? -31.902 -2.528 78.871 1.00 69.19 254 ALA A N 1
ATOM 2153 C CA . ALA A 1 254 ? -31.461 -3.927 78.932 1.00 69.19 254 ALA A CA 1
ATOM 2154 C C . ALA A 1 254 ? -30.334 -4.279 77.939 1.00 69.19 254 ALA A C 1
ATOM 2156 O O . ALA A 1 254 ? -29.783 -5.378 78.011 1.00 69.19 254 ALA A O 1
ATOM 2157 N N . GLY A 1 255 ? -29.979 -3.365 77.026 1.00 64.31 255 GLY A N 1
ATOM 2158 C CA . GLY A 1 255 ? -29.009 -3.615 75.953 1.00 64.31 255 GLY A CA 1
ATOM 2159 C C . GLY A 1 255 ? -29.520 -4.596 74.883 1.00 64.31 255 GLY A C 1
ATOM 2160 O O . GLY A 1 255 ? -30.552 -5.249 75.054 1.00 64.31 255 GLY A O 1
ATOM 2161 N N . GLU A 1 256 ? -28.804 -4.706 73.756 1.00 62.72 256 GLU A N 1
ATOM 2162 C CA . GLU A 1 256 ? -29.234 -5.510 72.593 1.00 62.72 256 GLU A CA 1
ATOM 2163 C C . GLU A 1 256 ? -29.456 -6.997 72.932 1.00 62.72 256 GLU A C 1
ATOM 2165 O O . GLU A 1 256 ? -30.375 -7.621 72.404 1.00 62.72 256 GLU A O 1
ATOM 2170 N N . GLU A 1 257 ? -28.677 -7.563 73.855 1.00 63.03 257 GLU A N 1
ATOM 2171 C CA . GLU A 1 257 ? -28.702 -8.999 74.164 1.00 63.03 257 GLU A CA 1
ATOM 2172 C C . GLU A 1 257 ? -30.004 -9.444 74.854 1.00 63.03 257 GLU A C 1
ATOM 2174 O O . GLU A 1 257 ? -30.588 -10.467 74.487 1.00 63.03 257 GLU A O 1
ATOM 2179 N N . ILE A 1 258 ? -30.517 -8.650 75.801 1.00 65.31 258 ILE A N 1
ATOM 2180 C CA . ILE A 1 258 ? -31.729 -8.974 76.575 1.00 65.31 258 ILE A CA 1
ATOM 2181 C C . ILE A 1 258 ? -32.982 -8.403 75.893 1.00 65.31 258 ILE A C 1
ATOM 2183 O O . ILE A 1 258 ? -34.054 -9.017 75.927 1.00 65.31 258 ILE A O 1
ATOM 2187 N N . ALA A 1 259 ? -32.860 -7.261 75.205 1.00 61.09 259 ALA A N 1
ATOM 2188 C CA . ALA A 1 259 ? -33.988 -6.591 74.560 1.00 61.09 259 ALA A CA 1
ATOM 2189 C C . ALA A 1 259 ? -34.618 -7.414 73.424 1.00 61.09 259 ALA A C 1
ATOM 2191 O O . ALA A 1 259 ? -35.822 -7.301 73.177 1.00 61.09 259 ALA A O 1
ATOM 2192 N N . THR A 1 260 ? -33.857 -8.303 72.774 1.00 64.62 260 THR A N 1
ATOM 2193 C CA . THR A 1 260 ? -34.372 -9.152 71.685 1.00 64.62 260 THR A CA 1
ATOM 2194 C C . THR A 1 260 ? -35.574 -10.009 72.089 1.00 64.62 260 THR A C 1
ATOM 2196 O O . THR A 1 260 ? -36.391 -10.317 71.226 1.00 64.62 260 THR A O 1
ATOM 2199 N N . GLN A 1 261 ? -35.727 -10.388 73.362 1.00 70.00 261 GLN A N 1
ATOM 2200 C CA . GLN A 1 261 ? -36.854 -11.208 73.836 1.00 70.00 261 GLN A CA 1
ATOM 2201 C C . GLN A 1 261 ? -38.159 -10.413 74.009 1.00 70.00 261 GLN A C 1
ATOM 2203 O O . GLN A 1 261 ? -39.243 -10.982 73.893 1.00 70.00 261 GLN A O 1
ATOM 2208 N N . PHE A 1 262 ? -38.053 -9.108 74.260 1.00 65.94 262 PHE A N 1
ATOM 2209 C CA . PHE A 1 262 ? -39.178 -8.224 74.590 1.00 65.94 262 PHE A CA 1
ATOM 2210 C C . PHE A 1 262 ? -39.562 -7.282 73.440 1.00 65.94 262 PHE A C 1
ATOM 2212 O O . PHE A 1 262 ? -40.646 -6.697 73.446 1.00 65.94 262 PHE A O 1
ATOM 2219 N N . ILE A 1 263 ? -38.697 -7.147 72.431 1.00 69.12 263 ILE A N 1
ATOM 2220 C CA . ILE A 1 263 ? -39.008 -6.478 71.166 1.00 69.12 263 ILE A CA 1
ATOM 2221 C C . ILE A 1 263 ? -39.921 -7.379 70.322 1.00 69.12 263 ILE A C 1
ATOM 2223 O O . ILE A 1 263 ? -39.793 -8.604 70.312 1.00 69.12 263 ILE A O 1
ATOM 2227 N N . ARG A 1 264 ? -40.858 -6.775 69.576 1.00 70.69 264 ARG A N 1
ATOM 2228 C CA . ARG A 1 264 ? -41.784 -7.498 68.687 1.00 70.69 264 ARG A CA 1
ATOM 2229 C C . ARG A 1 264 ? -41.023 -8.367 67.680 1.00 70.69 264 ARG A C 1
ATOM 2231 O O . ARG A 1 264 ? -40.615 -7.878 66.628 1.00 70.69 264 ARG A O 1
ATOM 2238 N N . LYS A 1 265 ? -40.958 -9.678 67.916 1.00 62.84 265 LYS A N 1
ATOM 2239 C CA . LYS A 1 265 ? -40.648 -10.658 66.866 1.00 62.84 265 LYS A CA 1
ATOM 2240 C C . LYS A 1 265 ? -41.943 -11.026 66.146 1.00 62.84 265 LYS A C 1
ATOM 2242 O O . LYS A 1 265 ? -42.883 -11.527 66.760 1.00 62.84 265 LYS A O 1
ATOM 2247 N N . ARG A 1 266 ? -42.041 -10.745 64.844 1.00 56.12 266 ARG A N 1
ATOM 2248 C CA . ARG A 1 266 ? -43.178 -11.219 64.033 1.00 56.12 266 ARG A CA 1
ATOM 2249 C C . ARG A 1 266 ? -42.883 -12.620 63.502 1.00 56.12 266 ARG A C 1
ATOM 2251 O O . ARG A 1 266 ? -41.746 -12.893 63.143 1.00 56.12 266 ARG A O 1
ATOM 2258 N N . LYS A 1 267 ? -43.920 -13.470 63.427 1.00 54.03 267 LYS A N 1
ATOM 2259 C CA . LYS A 1 267 ? -43.868 -14.790 62.772 1.00 54.03 267 LYS A CA 1
ATOM 2260 C C . LYS A 1 267 ? -43.228 -14.641 61.395 1.00 54.03 267 LYS A C 1
ATOM 2262 O O . LYS A 1 267 ? -43.764 -13.918 60.552 1.00 54.03 267 LYS A O 1
ATOM 2267 N N . GLU A 1 268 ? -42.113 -15.323 61.181 1.00 54.09 268 GLU A N 1
ATOM 2268 C CA . GLU A 1 268 ? -41.579 -15.486 59.839 1.00 54.09 268 GLU A CA 1
ATOM 2269 C C . GLU A 1 268 ? -42.612 -16.264 59.014 1.00 54.09 268 GLU A C 1
ATOM 2271 O O . GLU A 1 268 ? -43.170 -17.255 59.508 1.00 54.09 268 GLU A O 1
ATOM 2276 N N . PRO A 1 269 ? -42.953 -15.804 57.799 1.00 52.44 269 PRO A N 1
ATOM 2277 C CA . PRO A 1 269 ? -43.694 -16.655 56.889 1.00 52.44 269 PRO A CA 1
ATOM 2278 C C . PRO A 1 269 ? -42.836 -17.897 56.650 1.00 52.44 269 PRO A C 1
ATOM 2280 O O . PRO A 1 269 ? -41.658 -17.779 56.319 1.00 52.44 269 PRO A O 1
ATOM 2283 N N . LYS A 1 270 ? -43.412 -19.082 56.870 1.00 53.25 270 LYS A N 1
ATOM 2284 C CA . LYS A 1 270 ? -42.762 -20.328 56.464 1.00 53.25 270 LYS A CA 1
ATOM 2285 C C . LYS A 1 270 ? -42.547 -20.240 54.952 1.00 53.25 270 LYS A C 1
ATOM 2287 O O . LYS A 1 270 ? -43.521 -19.991 54.240 1.00 53.25 270 LYS A O 1
ATOM 2292 N N . LEU A 1 271 ? -41.288 -20.346 54.530 1.00 45.78 271 LEU A N 1
ATOM 2293 C CA . LEU A 1 271 ? -40.903 -20.516 53.129 1.00 45.78 271 LEU A CA 1
ATOM 2294 C C . LEU A 1 271 ? -41.613 -21.733 52.530 1.00 45.78 271 LEU A C 1
ATOM 2296 O O . LEU A 1 271 ? -41.748 -22.743 53.262 1.00 45.78 271 LEU A O 1
#

Nearest PDB structures (foldseek):
  9g6k-assembly1_LK  TM=5.677E-01  e=8.972E-35  Toxoplasma gondii

Radius of gyration: 40.73 Å; Cα contacts (8 Å, |Δi|>4): 153; chains: 1; bounding box: 85×53×124 Å

Solvent-accessible surface area (backbone atoms only — not comparable to full-atom values): 18020 Å² total; per-residue (Å²): 142,79,86,83,83,80,84,81,84,85,84,81,87,85,84,88,84,79,86,82,83,87,87,88,82,84,84,84,80,92,77,91,78,79,93,84,79,88,82,80,86,79,69,76,80,72,74,70,74,73,65,56,61,66,58,54,50,44,71,74,63,66,67,74,92,64,55,71,67,59,55,65,64,66,60,56,75,88,65,68,55,75,87,74,84,73,82,78,88,68,76,79,62,67,51,44,56,91,86,42,74,78,48,85,65,82,68,30,79,68,78,70,52,71,72,64,39,48,73,63,44,75,41,70,48,59,32,70,88,81,57,42,88,51,45,36,40,39,92,92,44,93,58,75,43,48,50,66,67,35,64,38,62,46,67,48,99,89,64,50,79,40,76,32,82,41,51,71,73,51,48,50,51,48,50,49,50,35,42,74,34,75,32,76,81,66,87,48,91,61,52,86,71,61,77,77,50,81,84,73,47,84,77,84,73,65,72,64,58,60,53,48,53,53,49,51,52,53,49,52,55,50,59,72,46,42,67,60,53,52,50,50,52,53,48,51,59,56,69,69,52,78,67,52,74,67,42,43,51,39,42,76,73,54,38,77,84,58,22,63,78,72,39,92,78,74,84,72,78,83,128

Sequence (271 aa):
MAPHVVRRGVSTAALSSFPQPLPGSHPPPFCRFCLLGSPLLFFPSLSSRSFTSGALQRAVREIPWKSRQDILRERERPVYAAECRGTPRREYSKNVIDGVRVKPTFNPFVKLNKAKRYVLDNWPSRNWDDWSPYRCYVRGSRRRYNIPQDLLPYKDELGEWHPPRLSARYQADVKKQYLMNNLPWVWQKDFYEGKMHFGDREPLGPKVWYRKAFREERVKEAMRKMDDLVLDYRQENRDRRRYNWFEKVVHDFAGEEIATQFIRKRKEPKL

Foldseek 3Di:
DDDDDDDDDDDDDDDDDDDDDDDDDDDDDDDDDDDDDDDDDPDPPPVPVPQPVVVLVCVLQPQDPDDPVVLQVPFDDQAADDPDDDDDPDPPCPCARSNRRRADHDDNPDDDDPVRVCVVPVFVQPPPVPDGLQWGDFVPDPDTDGPPQQVDFDADPVRDTDHRVDDPVRVVRSCVSCSVRVGHPCPDPCSPVRDDDPVNDDDDDDPVVVVVVVVVVVVVVVVVCVVVVVVVVVVVVVVPDDFDPVLVVCCVPVPPVVSVVVGDDDDDDDD

Secondary structure (DSSP, 8-state):
--PPP------------PPPPPP--PPPP-----------------------HHHHHHHHH---SS-HHHHHH-PPPPPPPP--SS-------TTEETTEE-S----TT----HHHHHHHHTSGGG-TTT--SSEEE-TT--SEEETTGGGS-EE-TT-PEEPPSS-HHHHHHHHHHHHHTT---TT-TTSSS-PPPGGGSPPPPPHHHHHHHHHHHHHHHHHHTHHHHHHHHHHHHHHTSPPPHHHHHHHHHHHHHHHTTTS-PPPPPP-

Organism: NCBI:txid933077